Protein AF-A0A2P8VUG8-F1 (afdb_monomer_lite)

Radius of gyration: 42.79 Å; chains: 1; bounding box: 135×49×152 Å

Structure (mmCIF, N/CA/C/O backbone):
data_AF-A0A2P8VUG8-F1
#
_entry.id   AF-A0A2P8VUG8-F1
#
loop_
_atom_site.group_PDB
_atom_site.id
_atom_site.type_symbol
_atom_site.label_atom_id
_atom_site.label_alt_id
_atom_site.label_comp_id
_atom_site.label_asym_id
_atom_site.label_entity_id
_atom_site.label_seq_id
_atom_site.pdbx_PDB_ins_code
_atom_site.Cartn_x
_atom_site.Cartn_y
_atom_site.Cartn_z
_atom_site.occupancy
_atom_site.B_iso_or_equiv
_atom_site.auth_seq_id
_atom_site.auth_comp_id
_atom_site.auth_asym_id
_atom_site.auth_atom_id
_atom_site.pdbx_PDB_model_num
ATOM 1 N N . MET A 1 1 ? -93.977 -13.766 75.667 1.00 42.81 1 MET A N 1
ATOM 2 C CA . MET A 1 1 ? -93.751 -13.311 74.280 1.00 42.81 1 MET A CA 1
ATOM 3 C C . MET A 1 1 ? -92.446 -12.531 74.255 1.00 42.81 1 MET A C 1
ATOM 5 O O . MET A 1 1 ? -92.411 -11.420 74.762 1.00 42.81 1 MET A O 1
ATOM 9 N N . GLN A 1 2 ? -91.362 -13.160 73.799 1.00 42.19 2 GLN A N 1
ATOM 10 C CA . GLN A 1 2 ? -90.024 -12.563 73.721 1.00 42.19 2 GLN A CA 1
ATOM 11 C C . GLN A 1 2 ? -89.821 -11.968 72.324 1.00 42.19 2 GLN A C 1
ATOM 13 O O . GLN A 1 2 ? -89.980 -12.672 71.330 1.00 42.19 2 GLN A O 1
ATOM 18 N N . GLN A 1 3 ? -89.496 -10.676 72.261 1.00 44.62 3 GLN A N 1
ATOM 19 C CA . GLN A 1 3 ? -89.082 -9.999 71.035 1.00 44.62 3 GLN A CA 1
ATOM 20 C C . GLN A 1 3 ? -87.580 -10.219 70.822 1.00 44.62 3 GLN A C 1
ATOM 22 O O . GLN A 1 3 ? -86.762 -9.830 71.655 1.00 44.62 3 GLN A O 1
ATOM 27 N N . LEU A 1 4 ? -87.234 -10.867 69.710 1.00 47.16 4 LEU A N 1
ATOM 28 C CA . LEU A 1 4 ? -85.870 -11.008 69.205 1.00 47.16 4 LEU A CA 1
ATOM 29 C C . LEU A 1 4 ? -85.498 -9.739 68.432 1.00 47.16 4 LEU A C 1
ATOM 31 O O . LEU A 1 4 ? -86.088 -9.439 67.396 1.00 47.16 4 LEU A O 1
ATOM 35 N N . ASN A 1 5 ? -84.522 -9.002 68.957 1.00 50.41 5 ASN A N 1
ATOM 36 C CA . ASN A 1 5 ? -83.930 -7.828 68.328 1.00 50.41 5 ASN A CA 1
ATOM 37 C C . ASN A 1 5 ? -82.823 -8.312 67.373 1.00 50.41 5 ASN A C 1
ATOM 39 O O . ASN A 1 5 ? -81.779 -8.785 67.825 1.00 50.41 5 ASN A O 1
ATOM 43 N N . LEU A 1 6 ? -83.078 -8.265 66.063 1.00 52.47 6 LEU A N 1
ATOM 44 C CA . LEU A 1 6 ? -82.117 -8.638 65.022 1.00 52.47 6 LEU A CA 1
ATOM 45 C C . LEU A 1 6 ? -81.168 -7.465 64.752 1.00 52.47 6 LEU A C 1
ATOM 47 O O . LEU A 1 6 ? -81.573 -6.372 64.364 1.00 52.47 6 LEU A O 1
ATOM 51 N N . SER A 1 7 ? -79.897 -7.733 65.019 1.00 47.03 7 SER A N 1
ATOM 52 C CA . SER A 1 7 ? -78.744 -6.847 64.960 1.00 47.03 7 SER A CA 1
ATOM 53 C C . SER A 1 7 ? -78.429 -6.312 63.561 1.00 47.03 7 SER A C 1
ATOM 55 O O . SER A 1 7 ? -78.436 -7.047 62.574 1.00 47.03 7 SER A O 1
ATOM 57 N N . LEU A 1 8 ? -78.044 -5.035 63.542 1.00 50.78 8 LEU A N 1
ATOM 58 C CA . LEU A 1 8 ? -77.336 -4.331 62.476 1.00 50.78 8 LEU A CA 1
ATOM 59 C C . LEU A 1 8 ? -76.079 -5.095 62.026 1.00 50.78 8 LEU A C 1
ATOM 61 O O . LEU A 1 8 ? -75.167 -5.307 62.824 1.00 50.78 8 LEU A O 1
ATOM 65 N N . PHE A 1 9 ? -75.997 -5.431 60.738 1.00 51.81 9 PHE A N 1
ATOM 66 C CA . PHE A 1 9 ? -74.727 -5.742 60.082 1.00 51.81 9 PHE A CA 1
ATOM 67 C C . PHE A 1 9 ? -74.151 -4.455 59.472 1.00 51.81 9 PHE A C 1
ATOM 69 O O . PHE A 1 9 ? -74.866 -3.773 58.734 1.00 51.81 9 PHE A O 1
ATOM 76 N N . PRO A 1 10 ? -72.887 -4.096 59.754 1.00 55.72 10 PRO A N 1
ATOM 77 C CA . PRO A 1 10 ? -72.225 -2.985 59.087 1.00 55.72 10 PRO A CA 1
ATOM 78 C C . PRO A 1 10 ? -71.841 -3.390 57.659 1.00 55.72 10 PRO A C 1
ATOM 80 O O . PRO A 1 10 ? -71.134 -4.371 57.439 1.00 55.72 10 PRO A O 1
ATOM 83 N N . THR A 1 11 ? -72.308 -2.618 56.683 1.00 55.53 11 THR A N 1
ATOM 84 C CA . THR A 1 11 ? -71.916 -2.726 55.276 1.00 55.53 11 THR A CA 1
ATOM 85 C C . THR A 1 11 ? -70.438 -2.348 55.142 1.00 55.53 11 THR A C 1
ATOM 87 O O . THR A 1 11 ? -70.084 -1.176 55.266 1.00 55.53 11 THR A O 1
ATOM 90 N N . SER A 1 12 ? -69.558 -3.323 54.912 1.00 56.34 12 SER A N 1
ATOM 91 C CA . SER A 1 12 ? -68.158 -3.072 54.564 1.00 56.34 12 SER A CA 1
ATOM 92 C C . SER A 1 12 ? -68.092 -2.422 53.180 1.00 56.34 12 SER A C 1
ATOM 94 O O . SER A 1 12 ? -68.471 -3.020 52.173 1.00 56.34 12 SER A O 1
ATOM 96 N N . GLN A 1 13 ? -67.645 -1.165 53.123 1.00 57.50 13 GLN A N 1
ATOM 97 C CA . GLN A 1 13 ? -67.339 -0.514 51.851 1.00 57.50 13 GLN A CA 1
ATOM 98 C C . GLN A 1 13 ? -66.142 -1.220 51.189 1.00 57.50 13 GLN A C 1
ATOM 100 O O . GLN A 1 13 ? -65.175 -1.534 51.885 1.00 57.50 13 GLN A O 1
ATOM 105 N N . PRO A 1 14 ? -66.184 -1.476 49.869 1.00 63.16 14 PRO A N 1
ATOM 106 C CA . PRO A 1 14 ? -65.068 -2.075 49.151 1.00 63.16 14 PRO A CA 1
ATOM 107 C C . PRO A 1 14 ? -63.866 -1.128 49.187 1.00 63.16 14 PRO A C 1
ATOM 109 O O . PRO A 1 14 ? -63.935 0.013 48.728 1.00 63.16 14 PRO A O 1
ATOM 112 N N . GLU A 1 15 ? -62.770 -1.617 49.756 1.00 63.38 15 GLU A N 1
ATOM 113 C CA . GLU A 1 15 ? -61.473 -0.954 49.798 1.00 63.38 15 GLU A CA 1
ATOM 114 C C . GLU A 1 15 ? -60.986 -0.735 48.357 1.00 63.38 15 GLU A C 1
ATOM 116 O O . GLU A 1 15 ? -60.671 -1.677 47.626 1.00 63.38 15 GLU A O 1
ATOM 121 N N . VAL A 1 16 ? -61.020 0.521 47.905 1.00 65.75 16 VAL A N 1
ATOM 122 C CA . VAL A 1 16 ? -60.576 0.915 46.565 1.00 65.75 16 VAL A CA 1
ATOM 123 C C . VAL A 1 16 ? -59.069 0.701 46.505 1.00 65.75 16 VAL A C 1
ATOM 125 O O . VAL A 1 16 ? -58.309 1.461 47.105 1.00 65.75 16 VAL A O 1
ATOM 128 N N . ALA A 1 17 ? -58.643 -0.351 45.801 1.00 71.25 17 ALA A N 1
ATOM 129 C CA . ALA A 1 17 ? -57.233 -0.646 45.588 1.00 71.25 17 ALA A CA 1
ATOM 130 C C . ALA A 1 17 ? -56.509 0.614 45.069 1.00 71.25 17 ALA A C 1
ATOM 132 O O . ALA A 1 17 ? -57.017 1.264 44.146 1.00 71.25 17 ALA A O 1
ATOM 133 N N . PRO A 1 18 ? -55.352 0.986 45.649 1.00 71.19 18 PRO A N 1
ATOM 134 C CA . PRO A 1 18 ? -54.634 2.188 45.252 1.00 71.19 18 PRO A CA 1
ATOM 135 C C . PRO A 1 18 ? -54.326 2.122 43.756 1.00 71.19 18 PRO A C 1
ATOM 137 O O . PRO A 1 18 ? -53.688 1.180 43.282 1.00 71.19 18 PRO A O 1
ATOM 140 N N . GLN A 1 19 ? -54.815 3.114 43.005 1.00 63.22 19 GLN A N 1
ATOM 141 C CA . GLN A 1 19 ? -54.525 3.213 41.580 1.00 63.22 19 GLN A CA 1
ATOM 142 C C . GLN A 1 19 ? -53.003 3.276 41.394 1.00 63.22 19 GLN A C 1
ATOM 144 O O . GLN A 1 19 ? -52.354 4.110 42.036 1.00 63.22 19 GLN A O 1
ATOM 149 N N . PRO A 1 20 ? -52.417 2.414 40.542 1.00 64.19 20 PRO A N 1
ATOM 150 C CA . PRO A 1 20 ? -50.991 2.451 40.273 1.00 64.19 20 PRO A CA 1
ATOM 151 C C . PRO A 1 20 ? -50.646 3.840 39.743 1.00 64.19 20 PRO A C 1
ATOM 153 O O . PRO A 1 20 ? -51.231 4.310 38.763 1.00 64.19 20 PRO A O 1
ATOM 156 N N . SER A 1 21 ? -49.720 4.515 40.424 1.00 68.69 21 SER A N 1
ATOM 157 C CA . SER A 1 21 ? -49.228 5.808 39.972 1.00 68.69 21 SER A CA 1
ATOM 158 C C . SER A 1 21 ? -48.711 5.657 38.536 1.00 68.69 21 SER A C 1
ATOM 160 O O . SER A 1 21 ? -48.085 4.642 38.215 1.00 68.69 21 SER A O 1
ATOM 162 N N . PRO A 1 22 ? -48.999 6.613 37.633 1.00 65.56 22 PRO A N 1
ATOM 163 C CA . PRO A 1 22 ? -48.554 6.530 36.251 1.00 65.56 22 PRO A CA 1
ATOM 164 C C . PRO A 1 22 ? -47.025 6.490 36.239 1.00 65.56 22 PRO A C 1
ATOM 166 O O . PRO A 1 22 ? -46.357 7.508 36.430 1.00 65.56 22 PRO A O 1
ATOM 169 N N . GLY A 1 23 ? -46.474 5.286 36.067 1.00 64.06 23 GLY A N 1
ATOM 170 C CA . GLY A 1 23 ? -45.040 5.053 36.045 1.00 64.06 23 GLY A CA 1
ATOM 171 C C . GLY A 1 23 ? -44.405 5.979 35.018 1.00 64.06 23 GLY A C 1
ATOM 172 O O . GLY A 1 23 ? -44.802 5.986 33.849 1.00 64.06 23 GLY A O 1
ATOM 173 N N . LYS A 1 24 ? -43.450 6.804 35.461 1.00 66.75 24 LYS A N 1
ATOM 174 C CA . LYS A 1 24 ? -42.713 7.723 34.589 1.00 66.75 24 LYS A CA 1
ATOM 175 C C . LYS A 1 24 ? -42.051 6.896 33.493 1.00 66.75 24 LYS A C 1
ATOM 177 O O . LYS A 1 24 ? -41.033 6.252 33.736 1.00 66.75 24 LYS A O 1
ATOM 182 N N . ARG A 1 25 ? -42.622 6.918 32.286 1.00 64.31 25 ARG A N 1
ATOM 183 C CA . ARG A 1 25 ? -42.039 6.230 31.133 1.00 64.31 25 ARG A CA 1
ATOM 184 C C . ARG A 1 25 ? -40.585 6.703 30.976 1.00 64.31 25 ARG A C 1
ATOM 186 O O . ARG A 1 25 ? -40.323 7.906 31.116 1.00 64.31 25 ARG A O 1
ATOM 193 N N . PRO A 1 26 ? -39.625 5.789 30.766 1.00 60.28 26 PRO A N 1
ATOM 194 C CA . PRO A 1 26 ? -38.256 6.185 30.469 1.00 60.28 26 PRO A CA 1
ATOM 195 C C . PRO A 1 26 ? -38.282 7.104 29.243 1.00 60.28 26 PRO A C 1
ATOM 197 O O . PRO A 1 26 ? -38.976 6.816 28.265 1.00 60.28 26 PRO A O 1
ATOM 200 N N . SER A 1 27 ? -37.600 8.252 29.312 1.00 74.75 27 SER A N 1
ATOM 201 C CA . SER A 1 27 ? -37.574 9.161 28.170 1.00 74.75 27 SER A CA 1
ATOM 202 C C . SER A 1 27 ? -36.738 8.509 27.072 1.00 74.75 27 SER A C 1
ATOM 204 O O . SER A 1 27 ? -35.550 8.243 27.240 1.00 74.75 27 SER A O 1
ATOM 206 N N . TRP A 1 28 ? -37.372 8.234 25.936 1.00 75.31 28 TRP A N 1
ATOM 207 C CA . TRP A 1 28 ? -36.718 7.677 24.750 1.00 75.31 28 TRP A CA 1
ATOM 208 C C . TRP A 1 28 ? -35.476 8.492 24.328 1.00 75.31 28 TRP A C 1
ATOM 210 O O . TRP A 1 28 ? -34.472 7.936 23.887 1.00 75.31 28 TRP A O 1
ATOM 220 N N . TRP A 1 29 ? -35.497 9.799 24.605 1.00 76.69 29 TRP A N 1
ATOM 221 C CA . TRP A 1 29 ? -34.383 10.732 24.440 1.00 76.69 29 TRP A CA 1
ATOM 222 C C . TRP A 1 29 ? -33.086 10.321 25.142 1.00 76.69 29 TRP A C 1
ATOM 224 O O . TRP A 1 29 ? -32.010 10.553 24.599 1.00 76.69 29 TRP A O 1
ATOM 234 N N . LEU A 1 30 ? -33.160 9.702 26.325 1.00 75.31 30 LEU A N 1
ATOM 235 C CA . LEU A 1 30 ? -31.964 9.326 27.078 1.00 75.31 30 LEU A CA 1
ATOM 236 C C . LEU A 1 30 ? -31.250 8.134 26.428 1.00 75.31 30 LEU A C 1
ATOM 238 O O . LEU A 1 30 ? -30.034 8.166 26.254 1.00 75.31 30 LEU A O 1
ATOM 242 N N . GLY A 1 31 ? -32.009 7.129 25.977 1.00 72.38 31 GLY A N 1
ATOM 243 C CA . GLY A 1 31 ? -31.458 6.006 25.213 1.00 72.38 31 GLY A CA 1
ATOM 244 C C . GLY A 1 31 ? -30.851 6.460 23.884 1.00 72.38 31 GLY A C 1
ATOM 245 O O . GLY A 1 31 ? -29.733 6.075 23.549 1.00 72.38 31 GLY A O 1
ATOM 246 N N . MET A 1 32 ? -31.545 7.344 23.161 1.00 77.38 32 MET A N 1
ATOM 247 C CA . MET A 1 32 ? -31.052 7.883 21.890 1.00 77.38 32 MET A CA 1
ATOM 248 C C . MET A 1 32 ? -29.780 8.726 22.072 1.00 77.38 32 MET A C 1
ATOM 250 O O . MET A 1 32 ? -28.850 8.617 21.275 1.00 77.38 32 MET A O 1
ATOM 254 N N . GLY A 1 33 ? -29.701 9.511 23.152 1.00 80.50 33 GLY A N 1
ATOM 255 C CA . GLY A 1 33 ? -28.515 10.294 23.501 1.00 80.50 33 GLY A CA 1
ATOM 256 C C . GLY A 1 33 ? -27.280 9.429 23.767 1.00 80.50 33 GLY A C 1
ATOM 257 O O . GLY A 1 33 ? -26.194 9.770 23.306 1.00 80.50 33 GLY A O 1
ATOM 258 N N . ILE A 1 34 ? -27.441 8.282 24.436 1.00 77.69 34 ILE A N 1
ATOM 259 C CA . ILE A 1 34 ? -26.338 7.339 24.690 1.00 77.69 34 ILE A CA 1
ATOM 260 C C . ILE A 1 34 ? -25.825 6.729 23.382 1.00 77.69 34 ILE A C 1
ATOM 262 O O . ILE A 1 34 ? -24.613 6.685 23.156 1.00 77.69 34 ILE A O 1
ATOM 266 N N . VAL A 1 35 ? -26.730 6.290 22.502 1.00 75.69 35 VAL A N 1
ATOM 267 C CA . VAL A 1 35 ? -26.348 5.695 21.212 1.00 75.69 35 VAL A CA 1
ATOM 268 C C . VAL A 1 35 ? -25.610 6.715 20.348 1.00 75.69 35 VAL A C 1
ATOM 270 O O . VAL A 1 35 ? -24.505 6.438 19.883 1.00 75.69 35 VAL A O 1
ATOM 273 N N . LEU A 1 36 ? -26.175 7.915 20.182 1.00 81.25 36 LEU A N 1
ATOM 274 C CA . LEU A 1 36 ? -25.551 8.978 19.392 1.00 81.25 36 LEU A CA 1
ATOM 275 C C . LEU A 1 36 ? -24.219 9.429 19.994 1.00 81.25 36 LEU A C 1
ATOM 277 O O . LEU A 1 36 ? -23.241 9.564 19.265 1.00 81.25 36 LEU A O 1
ATOM 281 N N . GLY A 1 37 ? -24.150 9.600 21.316 1.00 83.44 37 GLY A N 1
ATOM 282 C CA . GLY A 1 37 ? -22.914 9.956 22.009 1.00 83.44 37 GLY A CA 1
ATOM 283 C C . GLY A 1 37 ? -21.813 8.914 21.813 1.00 83.44 37 GLY A C 1
ATOM 284 O O . GLY A 1 37 ? -20.663 9.276 21.582 1.00 83.44 37 GLY A O 1
ATOM 285 N N . SER A 1 38 ? -22.162 7.625 21.819 1.00 75.69 38 SER A N 1
ATOM 286 C CA . SER A 1 38 ? -21.208 6.535 21.583 1.00 75.69 38 SER A CA 1
ATOM 287 C C . SER A 1 38 ? -20.707 6.505 20.137 1.00 75.69 38 SER A C 1
ATOM 289 O O . SER A 1 38 ? -19.521 6.285 19.907 1.00 75.69 38 SER A O 1
ATOM 291 N N . LEU A 1 39 ? -21.585 6.764 19.161 1.00 77.25 39 LEU A N 1
ATOM 292 C CA . LEU A 1 39 ? -21.206 6.857 17.746 1.00 77.25 39 LEU A CA 1
ATOM 293 C C . LEU A 1 39 ? -20.297 8.062 17.480 1.00 77.25 39 LEU A C 1
ATOM 295 O O . LEU A 1 39 ? -19.288 7.928 16.790 1.00 77.25 39 LEU A O 1
ATOM 299 N N . VAL A 1 40 ? -20.618 9.222 18.061 1.00 87.81 40 VAL A N 1
ATOM 300 C CA . VAL A 1 40 ? -19.769 10.421 17.984 1.00 87.81 40 VAL A CA 1
ATOM 301 C C . VAL A 1 40 ? -18.430 10.169 18.674 1.00 87.81 40 VAL A C 1
ATOM 303 O O . VAL A 1 40 ? -17.390 10.491 18.109 1.00 87.81 40 VAL A O 1
ATOM 306 N N . GLY A 1 41 ? -18.437 9.541 19.853 1.00 80.62 41 GLY A N 1
ATOM 307 C CA . GLY A 1 41 ? -17.222 9.146 20.564 1.00 80.62 41 GLY A CA 1
ATOM 308 C C . GLY A 1 41 ? -16.336 8.240 19.714 1.00 80.62 41 GLY A C 1
ATOM 309 O O . GLY A 1 41 ? -15.159 8.536 19.534 1.00 80.62 41 GLY A O 1
ATOM 310 N N . TYR A 1 42 ? -16.916 7.205 19.102 1.00 82.94 42 TYR A N 1
ATOM 311 C CA . TYR A 1 42 ? -16.210 6.331 18.169 1.00 82.94 42 TYR A CA 1
ATOM 312 C C . TYR A 1 42 ? -15.620 7.092 16.984 1.00 82.94 42 TYR A C 1
ATOM 314 O O . TYR A 1 42 ? -14.449 6.904 16.666 1.00 82.94 42 TYR A O 1
ATOM 322 N N . TRP A 1 43 ? -16.392 7.985 16.363 1.00 88.75 43 TRP A N 1
ATOM 323 C CA . TRP A 1 43 ? -15.920 8.798 15.245 1.00 88.75 43 TRP A CA 1
ATOM 324 C C . TRP A 1 43 ? -14.740 9.699 15.643 1.00 88.75 43 TRP A C 1
ATOM 326 O O . TRP A 1 43 ? -13.730 9.733 14.942 1.00 88.75 43 TRP A O 1
ATOM 336 N N . VAL A 1 44 ? -14.815 10.370 16.798 1.00 88.44 44 VAL A N 1
ATOM 337 C CA . VAL A 1 44 ? -13.718 11.204 17.319 1.00 88.44 44 VAL A CA 1
ATOM 338 C C . VAL A 1 44 ? -12.484 10.356 17.625 1.00 88.44 44 VAL A C 1
ATOM 340 O O . VAL A 1 44 ? -11.389 10.698 17.185 1.00 88.44 44 VAL A O 1
ATOM 343 N N . THR A 1 45 ? -12.637 9.238 18.341 1.00 83.56 45 THR A N 1
ATOM 344 C CA . THR A 1 45 ? -11.515 8.345 18.663 1.00 83.56 45 THR A CA 1
ATOM 345 C C . THR A 1 45 ? -10.880 7.777 17.399 1.00 83.56 45 THR A C 1
ATOM 347 O O . THR A 1 45 ? -9.654 7.724 17.315 1.00 83.56 45 THR A O 1
ATOM 350 N N . TYR A 1 46 ? -11.684 7.411 16.401 1.00 85.44 46 TYR A N 1
ATOM 351 C CA . TYR A 1 46 ? -11.205 6.966 15.099 1.00 85.44 46 TYR A CA 1
ATOM 352 C C . TYR A 1 46 ? -10.340 8.039 14.428 1.00 85.44 46 TYR A C 1
ATOM 354 O O . TYR A 1 46 ? -9.195 7.751 14.100 1.00 85.44 46 TYR A O 1
ATOM 362 N N . HIS A 1 47 ? -10.816 9.284 14.313 1.00 85.31 47 HIS A N 1
ATOM 363 C CA . HIS A 1 47 ? -10.052 10.375 13.685 1.00 85.31 47 HIS A CA 1
ATOM 364 C C . HIS A 1 47 ? -8.783 10.757 14.450 1.00 85.31 47 HIS A C 1
ATOM 366 O O . HIS A 1 47 ? -7.751 11.020 13.836 1.00 85.31 47 HIS A O 1
ATOM 372 N N . VAL A 1 48 ? -8.830 10.776 15.784 1.00 86.31 48 VAL A N 1
ATOM 373 C CA . VAL A 1 48 ? -7.646 11.050 16.616 1.00 86.31 48 VAL A CA 1
ATOM 374 C C . VAL A 1 48 ? -6.608 9.944 16.446 1.00 86.31 48 VAL A C 1
ATOM 376 O O . VAL A 1 48 ? -5.428 10.230 16.250 1.00 86.31 48 VAL A O 1
ATOM 379 N N . THR A 1 49 ? -7.049 8.685 16.468 1.00 80.12 49 THR A N 1
ATOM 380 C CA . THR A 1 49 ? -6.160 7.538 16.256 1.00 80.12 49 THR A CA 1
ATOM 381 C C . THR A 1 49 ? -5.596 7.558 14.843 1.00 80.12 49 THR A C 1
ATOM 383 O O . THR A 1 49 ? -4.397 7.365 14.675 1.00 80.12 49 THR A O 1
ATOM 386 N N . GLN A 1 50 ? -6.420 7.873 13.842 1.00 82.19 50 GLN A N 1
ATOM 387 C CA . GLN A 1 50 ? -5.994 7.984 12.454 1.00 82.19 50 GLN A CA 1
ATOM 388 C C . GLN A 1 50 ? -4.898 9.040 12.299 1.00 82.19 50 GLN A C 1
ATOM 390 O O . GLN A 1 50 ? -3.813 8.699 11.845 1.00 82.19 50 GLN A O 1
ATOM 395 N N . LYS A 1 51 ? -5.118 10.274 12.773 1.00 82.75 51 LYS A N 1
ATOM 396 C CA . LYS A 1 51 ? -4.109 11.345 12.705 1.00 82.75 51 LYS A CA 1
ATOM 397 C C . LYS A 1 51 ? -2.824 11.011 13.456 1.00 82.75 51 LYS A C 1
ATOM 399 O O . LYS A 1 51 ? -1.738 11.295 12.964 1.00 82.75 51 LYS A O 1
ATOM 404 N N . SER A 1 52 ? -2.933 10.414 14.643 1.00 80.19 52 SER A N 1
ATOM 405 C CA . SER A 1 52 ? -1.752 9.989 15.400 1.00 80.19 52 SER A CA 1
ATOM 406 C C . SER A 1 52 ? -0.969 8.923 14.637 1.00 80.19 52 SER A C 1
ATOM 408 O O . SER A 1 52 ? 0.247 9.021 14.519 1.00 80.19 52 SER A O 1
ATOM 410 N N . THR A 1 53 ? -1.661 7.942 14.060 1.00 77.38 53 THR A N 1
ATOM 411 C CA . THR A 1 53 ? -1.028 6.881 13.273 1.00 77.38 53 THR A CA 1
ATOM 412 C C . THR A 1 53 ? -0.409 7.459 11.994 1.00 77.38 53 THR A C 1
ATOM 414 O O . THR A 1 53 ? 0.709 7.096 11.650 1.00 77.38 53 THR A O 1
ATOM 417 N N . GLU A 1 54 ? -1.073 8.410 11.326 1.00 78.50 54 GLU A N 1
ATOM 418 C CA . GLU A 1 54 ? -0.539 9.109 10.147 1.00 78.50 54 GLU A CA 1
ATOM 419 C C . GLU A 1 54 ? 0.769 9.818 10.473 1.00 78.50 54 GLU A C 1
ATOM 421 O O . GLU A 1 54 ? 1.705 9.704 9.698 1.00 78.50 54 GLU A O 1
ATOM 426 N N . GLN A 1 55 ? 0.880 10.478 11.629 1.00 80.31 55 GLN A N 1
ATOM 427 C CA . GLN A 1 55 ? 2.131 11.110 12.059 1.00 80.31 55 GLN A CA 1
ATOM 428 C C . GLN A 1 55 ? 3.262 10.091 12.252 1.00 80.31 55 GLN A C 1
ATOM 430 O O . GLN A 1 55 ? 4.383 10.338 11.822 1.00 80.31 55 GLN A O 1
ATOM 435 N N . TRP A 1 56 ? 2.974 8.923 12.832 1.00 71.25 56 TRP A N 1
ATOM 436 C CA . TRP A 1 56 ? 3.965 7.849 12.973 1.00 71.25 56 TRP A CA 1
ATOM 437 C C . TRP A 1 56 ? 4.423 7.285 11.621 1.00 71.25 56 TRP A C 1
ATOM 439 O O . TRP A 1 56 ? 5.609 7.022 11.436 1.00 71.25 56 TRP A O 1
ATOM 449 N N . PHE A 1 57 ? 3.505 7.119 10.664 1.00 70.06 57 PHE A N 1
ATOM 450 C CA . PHE A 1 57 ? 3.858 6.677 9.310 1.00 70.06 57 PHE A CA 1
ATOM 451 C C . PHE A 1 57 ? 4.521 7.775 8.477 1.00 70.06 57 PHE A C 1
ATOM 453 O O . PHE A 1 57 ? 5.379 7.462 7.659 1.00 70.06 57 PHE A O 1
ATOM 460 N N . ALA A 1 58 ? 4.153 9.040 8.684 1.00 73.81 58 ALA A N 1
ATOM 461 C CA . ALA A 1 58 ? 4.769 10.181 8.023 1.00 73.81 58 ALA A CA 1
ATOM 462 C C . ALA A 1 58 ? 6.246 10.279 8.399 1.00 73.81 58 ALA A C 1
ATOM 464 O O . ALA A 1 58 ? 7.063 10.396 7.501 1.00 73.81 58 ALA A O 1
ATOM 465 N N . VAL A 1 59 ? 6.599 10.091 9.677 1.00 63.94 59 VAL A N 1
ATOM 466 C CA . VAL A 1 59 ? 8.006 10.024 10.111 1.00 63.94 59 VAL A CA 1
ATOM 467 C C . VAL A 1 59 ? 8.767 8.919 9.367 1.00 63.94 59 VAL A C 1
ATOM 469 O O . VAL A 1 59 ? 9.850 9.167 8.854 1.00 63.94 59 VAL A O 1
ATOM 472 N N . LEU A 1 60 ? 8.178 7.727 9.216 1.00 58.09 60 LEU A N 1
ATOM 473 C CA . LEU A 1 60 ? 8.804 6.621 8.473 1.00 58.09 60 LEU A CA 1
ATOM 474 C C . LEU A 1 60 ? 8.932 6.894 6.962 1.00 58.09 60 LEU A C 1
ATOM 476 O O . LEU A 1 60 ? 9.844 6.383 6.314 1.00 58.09 60 LEU A O 1
ATOM 480 N N . LEU A 1 61 ? 8.008 7.665 6.383 1.00 56.12 61 LEU A N 1
ATOM 481 C CA . LEU A 1 61 ? 8.035 8.053 4.971 1.00 56.12 61 LEU A CA 1
ATOM 482 C C . LEU A 1 61 ? 9.026 9.197 4.715 1.00 56.12 61 LEU A C 1
ATOM 484 O O . LEU A 1 61 ? 9.760 9.152 3.731 1.00 56.12 61 LEU A O 1
ATOM 488 N N . GLU A 1 62 ? 9.082 10.180 5.606 1.00 54.75 62 GLU A N 1
ATOM 489 C CA . GLU A 1 62 ? 9.941 11.364 5.520 1.00 54.75 62 GLU A CA 1
ATOM 490 C C . GLU A 1 62 ? 11.413 10.996 5.780 1.00 54.75 62 GLU A C 1
ATOM 492 O O . GLU A 1 62 ? 12.291 11.398 5.019 1.00 54.75 62 GLU A O 1
ATOM 497 N N . GLU A 1 63 ? 11.683 10.084 6.723 1.00 51.62 63 GLU A N 1
ATOM 498 C CA . GLU A 1 63 ? 13.024 9.520 6.958 1.00 51.62 63 GLU A CA 1
ATOM 499 C C . GLU A 1 63 ? 13.546 8.727 5.739 1.00 51.62 63 GLU A C 1
ATOM 501 O O . GLU A 1 63 ? 14.749 8.673 5.488 1.00 51.62 63 GLU A O 1
ATOM 506 N N . SER A 1 64 ? 12.647 8.181 4.907 1.00 49.44 64 SER A N 1
ATOM 507 C CA . SER A 1 64 ? 13.020 7.549 3.632 1.00 49.44 64 SER A CA 1
ATOM 508 C C . SER A 1 64 ? 13.263 8.542 2.485 1.00 49.44 64 SER A C 1
ATOM 510 O O . SER A 1 64 ? 13.874 8.172 1.482 1.00 49.44 64 SER A O 1
ATOM 512 N N . GLN A 1 65 ? 12.800 9.792 2.614 1.00 47.12 65 GLN A N 1
ATOM 513 C CA . GLN A 1 65 ? 12.995 10.854 1.621 1.00 47.12 65 GLN A CA 1
ATOM 514 C C . GLN A 1 65 ? 14.195 11.764 1.930 1.00 47.12 65 GLN A C 1
ATOM 516 O O . GLN A 1 65 ? 14.753 12.341 0.997 1.00 47.12 65 GLN A O 1
ATOM 521 N N . GLU A 1 66 ? 14.629 11.878 3.189 1.00 40.00 66 GLU A N 1
ATOM 522 C CA . GLU A 1 66 ? 15.671 12.838 3.596 1.00 40.00 66 GLU A CA 1
ATOM 523 C C . GLU A 1 66 ? 17.120 12.330 3.580 1.00 40.00 66 GLU A C 1
ATOM 525 O O . GLU A 1 66 ? 18.034 13.096 3.896 1.00 40.00 66 GLU A O 1
ATOM 530 N N . VAL A 1 67 ? 17.406 11.116 3.096 1.00 43.28 67 VAL A N 1
ATOM 531 C CA . VAL A 1 67 ? 18.790 10.783 2.707 1.00 43.28 67 VAL A CA 1
ATOM 532 C C . VAL A 1 67 ? 19.086 11.433 1.353 1.00 43.28 67 VAL A C 1
ATOM 534 O O . VAL A 1 67 ? 19.259 10.771 0.332 1.00 43.28 67 VAL A O 1
ATOM 537 N N . GLN A 1 68 ? 19.143 12.768 1.333 1.00 41.59 68 GLN A N 1
ATOM 538 C CA . GLN A 1 68 ? 19.874 13.470 0.291 1.00 41.59 68 GLN A CA 1
ATOM 539 C C . GLN A 1 68 ? 21.322 12.985 0.385 1.00 41.59 68 GLN A C 1
ATOM 541 O O . GLN A 1 68 ? 21.952 13.177 1.430 1.00 41.59 68 GLN A O 1
ATOM 546 N N . PRO A 1 69 ? 21.886 12.364 -0.665 1.00 40.84 69 PRO A N 1
ATOM 547 C CA . PRO A 1 69 ? 23.312 12.127 -0.676 1.00 40.84 69 PRO A CA 1
ATOM 548 C C . PRO A 1 69 ? 23.972 13.498 -0.547 1.00 40.84 69 PRO A C 1
ATOM 550 O O . PRO A 1 69 ? 23.809 14.359 -1.418 1.00 40.84 69 PRO A O 1
ATOM 553 N N . GLN A 1 70 ? 24.708 13.721 0.547 1.00 37.75 70 GLN A N 1
ATOM 554 C CA . GLN A 1 70 ? 25.745 14.742 0.553 1.00 37.75 70 GLN A CA 1
ATOM 555 C C . GLN A 1 70 ? 26.540 14.509 -0.729 1.00 37.75 70 GLN A C 1
ATOM 557 O O . GLN A 1 70 ? 27.172 13.464 -0.881 1.00 37.75 70 GLN A O 1
ATOM 562 N N . ARG A 1 71 ? 26.431 15.438 -1.686 1.00 40.75 71 ARG A N 1
ATOM 563 C CA . ARG A 1 71 ? 27.198 15.425 -2.931 1.00 40.75 71 ARG A CA 1
ATOM 564 C C . ARG A 1 71 ? 28.684 15.442 -2.569 1.00 40.75 71 ARG A C 1
ATOM 566 O O . ARG A 1 71 ? 29.296 16.501 -2.503 1.00 40.75 71 ARG A O 1
ATOM 573 N N . GLN A 1 72 ? 29.275 14.275 -2.355 1.00 36.66 72 GLN A N 1
ATOM 574 C CA . GLN A 1 72 ? 30.685 14.059 -2.617 1.00 36.66 72 GLN A CA 1
ATOM 575 C C . GLN A 1 72 ? 30.778 13.665 -4.085 1.00 36.66 72 GLN A C 1
ATOM 577 O O . GLN A 1 72 ? 30.511 12.537 -4.491 1.00 36.66 72 GLN A O 1
ATOM 582 N N . SER A 1 73 ? 31.051 14.678 -4.902 1.00 46.97 73 SER A N 1
ATOM 583 C CA . SER A 1 73 ? 31.278 14.550 -6.329 1.00 46.97 73 SER A CA 1
ATOM 584 C C . SER A 1 73 ? 32.555 13.751 -6.592 1.00 46.97 73 SER A C 1
ATOM 586 O O . SER A 1 73 ? 33.651 14.269 -6.391 1.00 46.97 73 SER A O 1
ATOM 588 N N . SER A 1 74 ? 32.419 12.529 -7.101 1.00 36.91 74 SER A N 1
ATOM 589 C CA . SER A 1 74 ? 33.431 11.901 -7.963 1.00 36.91 74 SER A CA 1
ATOM 590 C C . SER A 1 74 ? 32.871 10.639 -8.622 1.00 36.91 74 SER A C 1
ATOM 592 O O . SER A 1 74 ? 33.346 9.535 -8.378 1.00 36.91 74 SER A O 1
ATOM 594 N N . PHE A 1 75 ? 31.847 10.788 -9.461 1.00 35.94 75 PHE A N 1
ATOM 595 C CA . PHE A 1 75 ? 31.557 9.789 -10.489 1.00 35.94 75 PHE A CA 1
ATOM 596 C C . PHE A 1 75 ? 31.127 10.508 -11.768 1.00 35.94 75 PHE A C 1
ATOM 598 O O . PHE A 1 75 ? 29.969 10.878 -11.946 1.00 35.94 75 PHE A O 1
ATOM 605 N N . ALA A 1 76 ? 32.108 10.800 -12.620 1.00 36.41 76 ALA A N 1
ATOM 606 C CA . ALA A 1 76 ? 31.878 11.320 -13.957 1.00 36.41 76 ALA A CA 1
ATOM 607 C C . ALA A 1 76 ? 31.566 10.137 -14.884 1.00 36.41 76 ALA A C 1
ATOM 609 O O . ALA A 1 76 ? 32.432 9.302 -15.141 1.00 36.41 76 ALA A O 1
ATOM 610 N N . LEU A 1 77 ? 30.330 10.061 -15.380 1.00 36.56 77 LEU A N 1
ATOM 611 C CA . LEU A 1 77 ? 30.025 9.283 -16.581 1.00 36.56 77 LEU A CA 1
ATOM 612 C C . LEU A 1 77 ? 30.693 9.966 -17.792 1.00 36.56 77 LEU A C 1
ATOM 614 O O . LEU A 1 77 ? 30.780 11.196 -17.813 1.00 36.56 77 LEU A O 1
ATOM 618 N N . PRO A 1 78 ? 31.156 9.217 -18.808 1.00 37.31 78 PRO A N 1
ATOM 619 C CA . PRO A 1 78 ? 31.761 9.807 -19.997 1.00 37.31 78 PRO A CA 1
ATOM 620 C C . PRO A 1 78 ? 30.716 10.605 -20.800 1.00 37.31 78 PRO A C 1
ATOM 622 O O . PRO A 1 78 ? 29.888 10.047 -21.519 1.00 37.31 78 PRO A O 1
ATOM 625 N N . GLN A 1 79 ? 30.769 11.933 -20.667 1.00 38.56 79 GLN A N 1
ATOM 626 C CA . GLN A 1 79 ? 30.000 12.937 -21.414 1.00 38.56 79 GLN A CA 1
ATOM 627 C C . GLN A 1 79 ? 30.482 13.063 -22.871 1.00 38.56 79 GLN A C 1
ATOM 629 O O . GLN A 1 79 ? 30.965 14.112 -23.284 1.00 38.56 79 GLN A O 1
ATOM 634 N N . ALA A 1 80 ? 30.383 12.006 -23.674 1.00 39.16 80 ALA A N 1
ATOM 635 C CA . ALA A 1 80 ? 30.832 12.075 -25.069 1.00 39.16 80 ALA A CA 1
ATOM 636 C C . ALA A 1 80 ? 29.715 12.355 -26.098 1.00 39.16 80 ALA A C 1
ATOM 638 O O . ALA A 1 80 ? 30.012 12.380 -27.286 1.00 39.16 80 ALA A O 1
ATOM 639 N N . ALA A 1 81 ? 28.452 12.572 -25.698 1.00 38.00 81 ALA A N 1
ATOM 640 C CA . ALA A 1 81 ? 27.356 12.706 -26.676 1.00 38.00 81 ALA A CA 1
ATOM 641 C C . ALA A 1 81 ? 26.313 13.812 -26.421 1.00 38.00 81 ALA A C 1
ATOM 643 O O . ALA A 1 81 ? 25.411 13.969 -27.237 1.00 38.00 81 ALA A O 1
ATOM 644 N N . TYR A 1 82 ? 26.424 14.606 -25.354 1.00 39.97 82 TYR A N 1
ATOM 645 C CA . TYR A 1 82 ? 25.506 15.728 -25.125 1.00 39.97 82 TYR A CA 1
ATOM 646 C C . TYR A 1 82 ? 26.255 17.038 -25.340 1.00 39.97 82 TYR A C 1
ATOM 648 O O . TYR A 1 82 ? 27.011 17.480 -24.479 1.00 39.97 82 TYR A O 1
ATOM 656 N N . ALA A 1 83 ? 26.083 17.614 -26.528 1.00 38.59 83 ALA A N 1
ATOM 657 C CA . ALA A 1 83 ? 26.536 18.962 -26.828 1.00 38.59 83 ALA A CA 1
ATOM 658 C C . ALA A 1 83 ? 25.805 19.972 -25.928 1.00 38.59 83 ALA A C 1
ATOM 660 O O . ALA A 1 83 ? 24.608 19.847 -25.668 1.00 38.59 83 ALA A O 1
ATOM 661 N N . GLU A 1 84 ? 26.571 20.944 -25.448 1.00 36.72 84 GLU A N 1
ATOM 662 C CA . GLU A 1 84 ? 26.201 21.990 -24.499 1.00 36.72 84 GLU A CA 1
ATOM 663 C C . GLU A 1 84 ? 24.921 22.741 -24.911 1.00 36.72 84 GLU A C 1
ATOM 665 O O . GLU A 1 84 ? 24.874 23.402 -25.949 1.00 36.72 84 GLU A O 1
ATOM 670 N N . GLN A 1 85 ? 23.893 22.700 -24.059 1.00 35.25 85 GLN A N 1
ATOM 671 C CA . GLN A 1 85 ? 22.894 23.767 -23.988 1.00 35.25 85 GLN A CA 1
ATOM 672 C C . GLN A 1 85 ? 23.331 24.780 -22.917 1.00 35.25 85 GLN A C 1
ATOM 674 O O . GLN A 1 85 ? 23.837 24.370 -21.871 1.00 35.25 85 GLN A O 1
ATOM 679 N N . PRO A 1 86 ? 23.154 26.094 -23.148 1.00 43.78 86 PRO A N 1
ATOM 680 C CA . PRO A 1 86 ? 23.623 27.122 -22.227 1.00 43.78 86 PRO A CA 1
ATOM 681 C C . PRO A 1 86 ? 22.853 27.068 -20.903 1.00 43.78 86 PRO A C 1
ATOM 683 O O . PRO A 1 86 ? 21.627 27.182 -20.866 1.00 43.78 86 PRO A O 1
ATOM 686 N N . GLU A 1 87 ? 23.597 26.906 -19.809 1.00 37.91 87 GLU A N 1
ATOM 687 C CA . GLU A 1 87 ? 23.062 26.846 -18.453 1.00 37.91 87 GLU A CA 1
ATOM 688 C C . GLU A 1 87 ? 22.338 28.146 -18.078 1.00 37.91 87 GLU A C 1
ATOM 690 O O . GLU A 1 87 ? 22.900 29.242 -18.134 1.00 37.91 87 GLU A O 1
ATOM 695 N N . THR A 1 88 ? 21.089 28.020 -17.628 1.00 34.31 88 THR A N 1
ATOM 696 C CA . THR A 1 88 ? 20.410 29.090 -16.888 1.00 34.31 88 THR A CA 1
ATOM 697 C C . THR A 1 88 ? 20.535 28.771 -15.398 1.00 34.31 88 THR A C 1
ATOM 699 O O . THR A 1 88 ? 20.144 27.675 -14.989 1.00 34.31 88 THR A O 1
ATOM 702 N N . PRO A 1 89 ? 21.078 29.666 -14.553 1.00 47.84 89 PRO A N 1
ATOM 703 C CA . PRO A 1 89 ? 21.266 29.350 -13.151 1.00 47.84 89 PRO A CA 1
ATOM 704 C C . PRO A 1 89 ? 19.984 29.611 -12.359 1.00 47.84 89 PRO A C 1
ATOM 706 O O . PRO A 1 89 ? 19.229 30.544 -12.636 1.00 47.84 89 PRO A O 1
ATOM 709 N N . THR A 1 90 ? 19.862 28.861 -11.264 1.00 46.19 90 THR A N 1
ATOM 710 C CA . THR A 1 90 ? 18.912 28.986 -10.143 1.00 46.19 90 THR A CA 1
ATOM 711 C C . THR A 1 90 ? 17.669 28.098 -10.227 1.00 46.19 90 THR A C 1
ATOM 713 O O . THR A 1 90 ? 16.577 28.571 -10.514 1.00 46.19 90 THR A O 1
ATOM 716 N N . GLN A 1 91 ? 17.791 26.841 -9.786 1.00 38.78 91 GLN A N 1
ATOM 717 C CA . GLN A 1 91 ? 16.694 26.211 -9.048 1.00 38.78 91 GLN A CA 1
ATOM 718 C C . GLN A 1 91 ? 17.184 25.610 -7.730 1.00 38.78 91 GLN A C 1
ATOM 720 O O . GLN A 1 91 ? 17.974 24.672 -7.651 1.00 38.78 91 GLN A O 1
ATOM 725 N N . ARG A 1 92 ? 16.711 26.283 -6.684 1.00 39.97 92 ARG A N 1
ATOM 726 C CA . ARG A 1 92 ? 16.755 25.946 -5.270 1.00 39.97 92 ARG A CA 1
ATOM 727 C C . ARG A 1 92 ? 15.885 24.703 -5.069 1.00 39.97 92 ARG A C 1
ATOM 729 O O . ARG A 1 92 ? 14.778 24.666 -5.591 1.00 39.97 92 ARG A O 1
ATOM 736 N N . GLY A 1 93 ? 16.403 23.718 -4.336 1.00 45.31 93 GLY A N 1
ATOM 737 C CA . GLY A 1 93 ? 15.771 22.416 -4.134 1.00 45.31 93 GLY A CA 1
ATOM 738 C C . GLY A 1 93 ? 14.323 22.520 -3.662 1.00 45.31 93 GLY A C 1
ATOM 739 O O . GLY A 1 93 ? 14.053 22.938 -2.539 1.00 45.31 93 GLY A O 1
ATOM 740 N N . THR A 1 94 ? 13.410 22.119 -4.534 1.00 37.81 94 THR A N 1
ATOM 741 C CA . THR A 1 94 ? 12.037 21.763 -4.199 1.00 37.81 94 THR A CA 1
ATOM 742 C C . THR A 1 94 ? 11.916 20.255 -4.351 1.00 37.81 94 THR A C 1
ATOM 744 O O . THR A 1 94 ? 12.518 19.677 -5.258 1.00 37.81 94 THR A O 1
ATOM 747 N N . ASN A 1 95 ? 11.165 19.621 -3.448 1.00 43.34 95 ASN A N 1
ATOM 748 C CA . ASN A 1 95 ? 10.617 18.283 -3.660 1.00 43.34 95 ASN A CA 1
ATOM 749 C C . ASN A 1 95 ? 10.194 18.163 -5.128 1.00 43.34 95 ASN A C 1
ATOM 751 O O . ASN A 1 95 ? 9.402 18.993 -5.573 1.00 43.34 95 ASN A O 1
ATOM 755 N N . LEU A 1 96 ? 10.776 17.220 -5.883 1.00 44.91 96 LEU A N 1
ATOM 756 C CA . LEU A 1 96 ? 10.337 16.975 -7.256 1.00 44.91 96 LEU A CA 1
ATOM 757 C C . LEU A 1 96 ? 8.866 16.580 -7.177 1.00 44.91 96 LEU A C 1
ATOM 759 O O . LEU A 1 96 ? 8.527 15.519 -6.644 1.00 44.91 96 LEU A O 1
ATOM 763 N N . ASP A 1 97 ? 8.016 17.488 -7.636 1.00 49.84 97 ASP A N 1
ATOM 764 C CA . ASP A 1 97 ? 6.585 17.285 -7.692 1.00 49.84 97 ASP A CA 1
ATOM 765 C C . ASP A 1 97 ? 6.298 16.160 -8.695 1.00 49.84 97 ASP A C 1
ATOM 767 O O . ASP A 1 97 ? 7.087 15.902 -9.610 1.00 49.84 97 ASP A O 1
ATOM 771 N N . ILE A 1 98 ? 5.191 15.443 -8.520 1.00 48.12 98 ILE A N 1
ATOM 772 C CA . ILE A 1 98 ? 4.832 14.329 -9.420 1.00 48.12 98 ILE A CA 1
ATOM 773 C C . ILE A 1 98 ? 4.736 14.823 -10.870 1.00 48.12 98 ILE A C 1
ATOM 775 O O . ILE A 1 98 ? 5.221 14.153 -11.783 1.00 48.12 98 ILE A O 1
ATOM 779 N N . ASP A 1 99 ? 4.243 16.047 -11.044 1.00 48.28 99 ASP A N 1
ATOM 780 C CA . ASP A 1 99 ? 4.140 16.733 -12.329 1.00 48.28 99 ASP A CA 1
ATOM 781 C C . ASP A 1 99 ? 5.512 16.905 -13.007 1.00 48.28 99 ASP A C 1
ATOM 783 O O . ASP A 1 99 ? 5.619 16.793 -14.224 1.00 48.28 99 ASP A O 1
ATOM 787 N N . THR A 1 100 ? 6.596 17.073 -12.237 1.00 64.06 100 THR A N 1
ATOM 788 C CA . THR A 1 100 ? 7.954 17.235 -12.787 1.00 64.06 100 THR A CA 1
ATOM 789 C C . THR A 1 100 ? 8.541 15.915 -13.291 1.00 64.06 100 THR A C 1
ATOM 791 O O . THR A 1 100 ? 9.349 15.905 -14.218 1.00 64.06 100 THR A O 1
ATOM 794 N N . ILE A 1 101 ? 8.147 14.784 -12.694 1.00 54.53 101 ILE A N 1
ATOM 795 C CA . ILE A 1 101 ? 8.568 13.453 -13.153 1.00 54.53 101 ILE A CA 1
ATOM 796 C C . ILE A 1 101 ? 7.784 13.061 -14.407 1.00 54.53 101 ILE A C 1
ATOM 798 O O . ILE A 1 101 ? 8.389 12.556 -15.351 1.00 54.53 101 ILE A O 1
ATOM 802 N N . GLU A 1 102 ? 6.473 13.313 -14.450 1.00 57.03 102 GLU A N 1
ATOM 803 C CA . GLU A 1 102 ? 5.672 13.092 -15.660 1.00 57.03 102 GLU A CA 1
ATOM 804 C C . GLU A 1 102 ? 6.167 13.956 -16.823 1.00 57.03 102 GLU A C 1
ATOM 806 O O . GLU A 1 102 ? 6.350 13.436 -17.923 1.00 57.03 102 GLU A O 1
ATOM 811 N N . GLU A 1 103 ? 6.473 15.232 -16.578 1.00 68.00 103 GLU A N 1
ATOM 812 C CA . GLU A 1 103 ? 7.033 16.133 -17.587 1.00 68.00 103 GLU A CA 1
ATOM 813 C C . GLU A 1 103 ? 8.415 15.663 -18.065 1.00 68.00 103 GLU A C 1
ATOM 815 O O . GLU A 1 103 ? 8.656 15.609 -19.268 1.00 68.00 103 GLU A O 1
ATOM 820 N N . ALA A 1 104 ? 9.287 15.194 -17.165 1.00 63.75 104 ALA A N 1
ATOM 821 C CA . ALA A 1 104 ? 10.577 14.609 -17.540 1.00 63.75 104 ALA A CA 1
ATOM 822 C C . ALA A 1 104 ? 10.440 13.288 -18.326 1.00 63.75 104 ALA A C 1
ATOM 824 O O . ALA A 1 104 ? 11.258 12.998 -19.203 1.00 63.75 104 ALA A O 1
ATOM 825 N N . ILE A 1 105 ? 9.418 12.475 -18.034 1.00 62.19 105 ILE A N 1
ATOM 826 C CA . ILE A 1 105 ? 9.094 11.265 -18.807 1.00 62.19 105 ILE A CA 1
ATOM 827 C C . ILE A 1 105 ? 8.581 11.649 -20.198 1.00 62.19 105 ILE A C 1
ATOM 829 O O . ILE A 1 105 ? 9.004 11.047 -21.185 1.00 62.19 105 ILE A O 1
ATOM 833 N N . LEU A 1 106 ? 7.700 12.646 -20.289 1.00 68.69 106 LEU A N 1
ATOM 834 C CA . LEU A 1 106 ? 7.158 13.176 -21.543 1.00 68.69 106 LEU A CA 1
ATOM 835 C C . LEU A 1 106 ? 8.243 13.812 -22.415 1.00 68.69 106 LEU A C 1
ATOM 837 O O . LEU A 1 106 ? 8.270 13.564 -23.621 1.00 68.69 106 LEU A O 1
ATOM 841 N N . ASP A 1 107 ? 9.161 14.566 -21.819 1.00 74.44 107 ASP A N 1
ATOM 842 C CA . ASP A 1 107 ? 10.300 15.170 -22.508 1.00 74.44 107 ASP A CA 1
ATOM 843 C C . ASP A 1 107 ? 11.253 14.094 -23.037 1.00 74.44 107 ASP A C 1
ATOM 845 O O . ASP A 1 107 ? 11.534 14.039 -24.236 1.00 74.44 107 ASP A O 1
ATOM 849 N N . LYS A 1 108 ? 11.634 13.123 -22.191 1.00 67.62 108 LYS A N 1
ATOM 850 C CA . LYS A 1 108 ? 12.411 11.958 -22.639 1.00 67.62 108 LYS A CA 1
ATOM 851 C C . LYS A 1 108 ? 11.707 11.203 -23.759 1.00 67.62 108 LYS A C 1
ATOM 853 O O . LYS A 1 108 ? 12.348 10.848 -24.744 1.00 67.62 108 LYS A O 1
ATOM 858 N N . LYS A 1 109 ? 10.404 10.952 -23.635 1.00 69.88 109 LYS A N 1
ATOM 859 C CA . LYS A 1 109 ? 9.622 10.278 -24.675 1.00 69.88 109 LYS A CA 1
ATOM 860 C C . LYS A 1 109 ? 9.674 11.059 -25.988 1.00 69.88 109 LYS A C 1
ATOM 862 O O . LYS A 1 109 ? 9.970 10.467 -27.017 1.00 69.88 109 LYS A O 1
ATOM 867 N N . THR A 1 110 ? 9.473 12.373 -25.941 1.00 74.06 110 THR A N 1
ATOM 868 C CA . THR A 1 110 ? 9.523 13.257 -27.116 1.00 74.06 110 THR A CA 1
ATOM 869 C C . THR A 1 110 ? 10.906 13.252 -27.767 1.00 74.06 110 THR A C 1
ATOM 871 O O . THR A 1 110 ? 11.019 13.158 -28.992 1.00 74.06 110 THR A O 1
ATOM 874 N N . TYR A 1 111 ? 11.969 13.281 -26.960 1.00 73.19 111 TYR A N 1
ATOM 875 C CA . TYR A 1 111 ? 13.341 13.125 -27.433 1.00 73.19 111 TYR A CA 1
ATOM 876 C C . TYR A 1 111 ? 13.534 11.789 -28.164 1.00 73.19 111 TYR A C 1
ATOM 878 O O . TYR A 1 111 ? 14.057 11.762 -29.279 1.00 73.19 111 TYR A O 1
ATOM 886 N N . PHE A 1 112 ? 13.062 10.681 -27.588 1.00 63.16 112 PHE A N 1
ATOM 887 C CA . PHE A 1 112 ? 13.184 9.364 -28.213 1.00 63.16 112 PHE A CA 1
ATOM 888 C C . PHE A 1 112 ? 12.321 9.204 -29.464 1.00 63.16 112 PHE A C 1
ATOM 890 O O . PHE A 1 112 ? 12.779 8.589 -30.426 1.00 63.16 112 PHE A O 1
ATOM 897 N N . ASP A 1 113 ? 11.122 9.783 -29.487 1.00 71.88 113 ASP A N 1
ATOM 898 C CA . ASP A 1 113 ? 10.261 9.804 -30.669 1.00 71.88 113 ASP A CA 1
ATOM 899 C C . ASP A 1 113 ? 10.950 10.580 -31.808 1.00 71.88 113 ASP A C 1
ATOM 901 O O . ASP A 1 113 ? 11.039 10.077 -32.929 1.00 71.88 113 ASP A O 1
ATOM 905 N N . THR A 1 114 ? 11.561 11.731 -31.503 1.00 75.81 114 THR A N 1
ATOM 906 C CA . THR A 1 114 ? 12.344 12.529 -32.467 1.00 75.81 114 THR A CA 1
ATOM 907 C C . THR A 1 114 ? 13.541 11.745 -33.012 1.00 75.81 114 THR A C 1
ATOM 909 O O . THR A 1 114 ? 13.734 11.659 -34.224 1.00 75.81 114 THR A O 1
ATOM 912 N N . GLN A 1 115 ? 14.317 11.109 -32.130 1.00 70.44 115 GLN A N 1
ATOM 913 C CA . GLN A 1 115 ? 15.439 10.253 -32.529 1.00 70.44 115 GLN A CA 1
ATOM 914 C C . GLN A 1 115 ? 14.980 9.041 -33.362 1.00 70.44 115 GLN A C 1
ATOM 916 O O . GLN A 1 115 ? 15.712 8.567 -34.231 1.00 70.44 115 GLN A O 1
ATOM 921 N N . SER A 1 116 ? 13.760 8.541 -33.137 1.00 61.66 116 SER A N 1
ATOM 922 C CA . SER A 1 116 ? 13.199 7.425 -33.904 1.00 61.66 116 SER A CA 1
ATOM 923 C C . SER A 1 116 ? 12.794 7.808 -35.332 1.00 61.66 116 SER A C 1
ATOM 925 O O . SER A 1 116 ? 12.973 6.998 -36.244 1.00 61.66 116 SER A O 1
ATOM 927 N N . GLU A 1 117 ? 12.305 9.031 -35.547 1.00 74.19 117 GLU A N 1
ATOM 928 C CA . GLU A 1 117 ? 12.000 9.545 -36.888 1.00 74.19 117 GLU A CA 1
ATOM 929 C C . GLU A 1 117 ? 13.284 9.835 -37.673 1.00 74.19 117 GLU A C 1
ATOM 931 O O . GLU A 1 117 ? 13.418 9.386 -38.811 1.00 74.19 117 GLU A O 1
ATOM 936 N N . GLU A 1 118 ? 14.291 10.450 -37.041 1.00 73.56 118 GLU A N 1
ATOM 937 C CA . GLU A 1 118 ? 15.613 10.643 -37.661 1.00 73.56 118 GLU A CA 1
ATOM 938 C C . GLU A 1 118 ? 16.229 9.297 -38.097 1.00 73.56 118 GLU A C 1
ATOM 940 O O . GLU A 1 118 ? 16.827 9.161 -39.167 1.00 73.56 118 GLU A O 1
ATOM 945 N N . TYR A 1 119 ? 16.024 8.252 -37.295 1.00 63.06 119 TYR A N 1
ATOM 946 C CA . TYR A 1 119 ? 16.432 6.893 -37.629 1.00 63.06 119 TYR A CA 1
ATOM 947 C C . TYR A 1 119 ? 15.656 6.300 -38.819 1.00 63.06 119 TYR A C 1
ATOM 949 O O . TYR A 1 119 ? 16.253 5.650 -39.684 1.00 63.06 119 TYR A O 1
ATOM 957 N N . ARG A 1 120 ? 14.341 6.533 -38.900 1.00 70.19 120 ARG A N 1
ATOM 958 C CA . ARG A 1 120 ? 13.505 6.083 -40.022 1.00 70.19 120 ARG A CA 1
ATOM 959 C C . ARG A 1 120 ? 13.974 6.687 -41.346 1.00 70.19 120 ARG A C 1
ATOM 961 O O . ARG A 1 120 ? 14.057 5.971 -42.345 1.00 70.19 120 ARG A O 1
ATOM 968 N N . GLU A 1 121 ? 14.324 7.970 -41.350 1.00 78.44 121 GLU A N 1
ATOM 969 C CA . GLU A 1 121 ? 14.873 8.642 -42.533 1.00 78.44 121 GLU A CA 1
ATOM 970 C C . GLU A 1 121 ? 16.211 8.029 -42.976 1.00 78.44 121 GLU A C 1
ATOM 972 O O . GLU A 1 121 ? 16.432 7.788 -44.165 1.00 78.44 121 GLU A O 1
ATOM 977 N N . ARG A 1 122 ? 17.085 7.682 -42.024 1.00 69.06 122 ARG A N 1
ATOM 978 C CA . ARG A 1 122 ? 18.375 7.031 -42.316 1.00 69.06 122 ARG A CA 1
ATOM 979 C C . ARG A 1 122 ? 18.218 5.614 -42.880 1.00 69.06 122 ARG A C 1
ATOM 981 O O . ARG A 1 122 ? 18.991 5.226 -43.755 1.00 69.06 122 ARG A O 1
ATOM 988 N N . LEU A 1 123 ? 17.222 4.849 -42.426 1.00 66.06 123 LEU A N 1
ATOM 989 C CA . LEU A 1 123 ? 16.890 3.536 -43.003 1.00 66.06 123 LEU A CA 1
ATOM 990 C C . LEU A 1 123 ? 16.440 3.651 -44.464 1.00 66.06 123 LEU A C 1
ATOM 992 O O . LEU A 1 123 ? 16.920 2.900 -45.312 1.00 66.06 123 LEU A O 1
ATOM 996 N N . LEU A 1 124 ? 15.585 4.629 -44.773 1.00 76.62 124 LEU A N 1
ATOM 997 C CA . LEU A 1 124 ? 15.169 4.907 -46.151 1.00 76.62 124 LEU A CA 1
ATOM 998 C C . LEU A 1 124 ? 16.363 5.296 -47.040 1.00 76.62 124 LEU A C 1
ATOM 1000 O O . LEU A 1 124 ? 16.444 4.872 -48.196 1.00 76.62 124 LEU A O 1
ATOM 1004 N N . ALA A 1 125 ? 17.327 6.050 -46.503 1.00 76.38 125 ALA A N 1
ATOM 1005 C CA . ALA A 1 125 ? 18.562 6.379 -47.216 1.00 76.38 125 ALA A CA 1
ATOM 1006 C C . ALA A 1 125 ? 19.428 5.133 -47.501 1.00 76.38 125 ALA A C 1
ATOM 1008 O O . ALA A 1 125 ? 19.950 4.990 -48.605 1.00 76.38 125 ALA A O 1
ATOM 1009 N N . LEU A 1 126 ? 19.536 4.202 -46.546 1.00 71.06 126 LEU A N 1
ATOM 1010 C CA . LEU A 1 126 ? 20.210 2.904 -46.715 1.00 71.06 126 LEU A CA 1
ATOM 1011 C C . LEU A 1 126 ? 19.581 2.066 -47.836 1.00 71.06 126 LEU A C 1
ATOM 1013 O O . LEU A 1 126 ? 20.295 1.559 -48.703 1.00 71.06 126 LEU A O 1
ATOM 1017 N N . GLU A 1 127 ? 18.253 1.940 -47.837 1.00 73.44 127 GLU A N 1
ATOM 1018 C CA . GLU A 1 127 ? 17.516 1.209 -48.876 1.00 73.44 127 GLU A CA 1
ATOM 1019 C C . GLU A 1 127 ? 17.734 1.837 -50.259 1.00 73.44 127 GLU A C 1
ATOM 1021 O O . GLU A 1 127 ? 17.996 1.131 -51.237 1.00 73.44 127 GLU A O 1
ATOM 1026 N N . THR A 1 128 ? 17.717 3.171 -50.324 1.00 79.31 128 THR A N 1
ATOM 1027 C CA . THR A 1 128 ? 17.983 3.932 -51.552 1.00 79.31 128 THR A CA 1
ATOM 1028 C C . THR A 1 128 ? 19.411 3.700 -52.056 1.00 79.31 128 THR A C 1
ATOM 1030 O O . THR A 1 128 ? 19.612 3.392 -53.232 1.00 79.31 128 THR A O 1
ATOM 1033 N N . ASN A 1 129 ? 20.409 3.761 -51.169 1.00 74.25 129 ASN A N 1
ATOM 1034 C CA . ASN A 1 129 ? 21.809 3.506 -51.514 1.00 74.25 129 ASN A CA 1
ATOM 1035 C C . ASN A 1 129 ? 22.029 2.066 -51.991 1.00 74.25 129 ASN A C 1
ATOM 1037 O O . ASN A 1 129 ? 22.777 1.830 -52.937 1.00 74.25 129 ASN A O 1
ATOM 1041 N N . GLN A 1 130 ? 21.373 1.085 -51.369 1.00 71.94 130 GLN A N 1
ATOM 1042 C CA . GLN A 1 130 ? 21.456 -0.311 -51.797 1.00 71.94 130 GLN A CA 1
ATOM 1043 C C . GLN A 1 130 ? 20.843 -0.525 -53.188 1.00 71.94 130 GLN A C 1
ATOM 1045 O O . GLN A 1 130 ? 21.408 -1.265 -53.999 1.00 71.94 130 GLN A O 1
ATOM 1050 N N . ALA A 1 131 ? 19.720 0.134 -53.486 1.00 73.81 131 ALA A N 1
ATOM 1051 C CA . ALA A 1 131 ? 19.120 0.107 -54.816 1.00 73.81 131 ALA A CA 1
ATOM 1052 C C . ALA A 1 131 ? 20.061 0.705 -55.876 1.00 73.81 131 ALA A C 1
ATOM 1054 O O . ALA A 1 131 ? 20.208 0.133 -56.960 1.00 73.81 131 ALA A O 1
ATOM 1055 N N . GLU A 1 132 ? 20.752 1.800 -55.549 1.00 77.19 132 GLU A N 1
ATOM 1056 C CA . GLU A 1 132 ? 21.693 2.444 -56.467 1.00 77.19 132 GLU A CA 1
ATOM 1057 C C . GLU A 1 132 ? 22.952 1.600 -56.701 1.00 77.19 132 GLU A C 1
ATOM 1059 O O . GLU A 1 132 ? 23.350 1.419 -57.851 1.00 77.19 132 GLU A O 1
ATOM 1064 N N . ILE A 1 133 ? 23.510 0.967 -55.661 1.00 73.88 133 ILE A N 1
ATOM 1065 C CA . ILE A 1 133 ? 24.615 0.002 -55.804 1.00 73.88 133 ILE A CA 1
ATOM 1066 C C . ILE A 1 133 ? 24.239 -1.118 -56.781 1.00 73.88 133 ILE A C 1
ATOM 1068 O O . ILE A 1 133 ? 25.027 -1.470 -57.658 1.00 73.88 133 ILE A O 1
ATOM 1072 N N . LEU A 1 134 ? 23.028 -1.675 -56.662 1.00 70.56 134 LEU A N 1
ATOM 1073 C CA . LEU A 1 134 ? 22.545 -2.722 -57.567 1.00 70.56 134 LEU A CA 1
ATOM 1074 C C . LEU A 1 134 ? 22.388 -2.211 -59.005 1.00 70.56 134 LEU A C 1
ATOM 1076 O O . LEU A 1 134 ? 22.673 -2.948 -59.952 1.00 70.56 134 LEU A O 1
ATOM 1080 N N . ARG A 1 135 ? 21.949 -0.960 -59.185 1.00 80.62 135 ARG A N 1
ATOM 1081 C CA . ARG A 1 135 ? 21.838 -0.314 -60.501 1.00 80.62 135 ARG A CA 1
ATOM 1082 C C . ARG A 1 135 ? 23.212 -0.124 -61.145 1.00 80.62 135 ARG A C 1
ATOM 1084 O O . ARG A 1 135 ? 23.394 -0.483 -62.310 1.00 80.62 135 ARG A O 1
ATOM 1091 N N . VAL A 1 136 ? 24.177 0.394 -60.387 1.00 78.56 136 VAL A N 1
ATOM 1092 C CA . VAL A 1 136 ? 25.564 0.600 -60.829 1.00 78.56 136 VAL A CA 1
ATOM 1093 C C . VAL A 1 136 ? 26.223 -0.740 -61.165 1.00 78.56 136 VAL A C 1
ATOM 1095 O O . VAL A 1 136 ? 26.801 -0.875 -62.241 1.00 78.56 136 VAL A O 1
ATOM 1098 N N . ALA A 1 137 ? 26.055 -1.761 -60.320 1.00 70.56 137 ALA A N 1
ATOM 1099 C CA . ALA A 1 137 ? 26.582 -3.105 -60.559 1.00 70.56 137 ALA A CA 1
ATOM 1100 C C . ALA A 1 137 ? 26.022 -3.746 -61.842 1.00 70.56 137 ALA A C 1
ATOM 1102 O O . ALA A 1 137 ? 26.787 -4.276 -62.642 1.00 70.56 137 ALA A O 1
ATOM 1103 N N . LYS A 1 138 ? 24.708 -3.637 -62.091 1.00 70.19 138 LYS A N 1
ATOM 1104 C CA . LYS A 1 138 ? 24.091 -4.109 -63.346 1.00 70.19 138 LYS A CA 1
ATOM 1105 C C . LYS A 1 138 ? 24.605 -3.360 -64.574 1.00 70.19 138 LYS A C 1
ATOM 1107 O O . LYS A 1 138 ? 24.776 -3.957 -65.632 1.00 70.19 138 LYS A O 1
A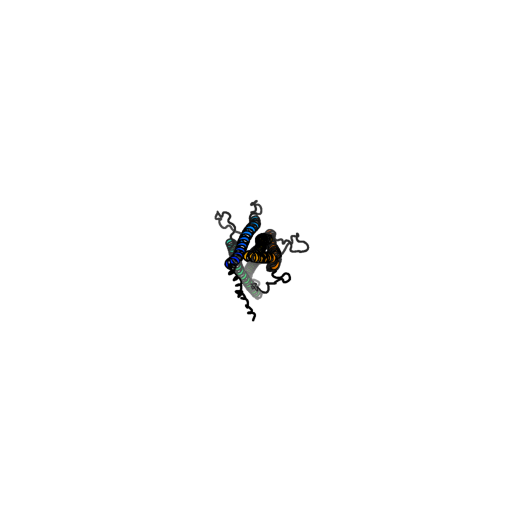TOM 1112 N N . THR A 1 139 ? 24.834 -2.054 -64.443 1.00 77.94 139 THR A N 1
ATOM 1113 C CA . THR A 1 139 ? 25.385 -1.234 -65.533 1.00 77.94 139 THR A CA 1
ATOM 1114 C C . THR A 1 139 ? 26.815 -1.672 -65.846 1.00 77.94 139 THR A C 1
ATOM 1116 O O . THR A 1 139 ? 27.149 -1.872 -67.007 1.00 77.94 139 THR A O 1
ATOM 1119 N N . LEU A 1 140 ? 27.627 -1.909 -64.812 1.00 75.31 140 LEU A N 1
ATOM 1120 C CA . LEU A 1 140 ? 28.985 -2.432 -64.939 1.00 75.31 140 LEU A CA 1
ATOM 1121 C C . LEU A 1 140 ? 29.008 -3.808 -65.627 1.00 75.31 140 LEU A C 1
ATOM 1123 O O . LEU A 1 140 ? 29.797 -4.017 -66.544 1.00 75.31 140 LEU A O 1
ATOM 1127 N N . GLU A 1 141 ? 28.120 -4.723 -65.228 1.00 71.38 141 GLU A N 1
ATOM 1128 C CA . GLU A 1 141 ? 27.967 -6.049 -65.843 1.00 71.38 141 GLU A CA 1
ATOM 1129 C C . GLU A 1 141 ? 27.603 -5.953 -67.335 1.00 71.38 141 GLU A C 1
ATOM 1131 O O . GLU A 1 141 ? 28.212 -6.626 -68.166 1.00 71.38 141 GLU A O 1
ATOM 1136 N N . ALA A 1 142 ? 26.670 -5.063 -67.692 1.00 72.81 142 ALA A N 1
ATOM 1137 C CA . ALA A 1 142 ? 26.281 -4.825 -69.081 1.00 72.81 142 ALA A CA 1
ATOM 1138 C C . ALA A 1 142 ? 27.429 -4.242 -69.927 1.00 72.81 142 ALA A C 1
ATOM 1140 O O . ALA A 1 142 ? 27.624 -4.669 -71.066 1.00 72.81 142 ALA A O 1
ATOM 1141 N N . THR A 1 143 ? 28.211 -3.307 -69.374 1.00 73.94 143 THR A N 1
ATOM 1142 C CA . THR A 1 143 ? 29.380 -2.718 -70.049 1.00 73.94 143 THR A CA 1
ATOM 1143 C C . THR A 1 143 ? 30.488 -3.752 -70.266 1.00 73.94 143 THR A C 1
ATOM 1145 O O . THR A 1 143 ? 31.087 -3.793 -71.339 1.00 73.94 143 THR A O 1
ATOM 1148 N N . LEU A 1 144 ? 30.726 -4.632 -69.287 1.00 67.25 144 LEU A N 1
ATOM 1149 C CA . LEU A 1 144 ? 31.722 -5.709 -69.377 1.00 67.25 144 LEU A CA 1
ATOM 1150 C C . LEU A 1 144 ? 31.317 -6.834 -70.348 1.00 67.25 144 LEU A C 1
ATOM 1152 O O . LEU A 1 144 ? 32.188 -7.515 -70.883 1.00 67.25 144 LEU A O 1
ATOM 1156 N N . ALA A 1 145 ? 30.020 -7.027 -70.601 1.00 68.44 145 ALA A N 1
ATOM 1157 C CA . ALA A 1 145 ? 29.511 -8.024 -71.547 1.00 68.44 145 ALA A CA 1
ATOM 1158 C C . ALA A 1 145 ? 29.575 -7.580 -73.030 1.00 68.44 145 ALA A C 1
ATOM 1160 O O . ALA A 1 145 ? 29.310 -8.387 -73.924 1.00 68.44 145 ALA A O 1
ATOM 1161 N N . GLY A 1 146 ? 29.905 -6.313 -73.315 1.00 71.50 146 GLY A N 1
ATOM 1162 C CA . GLY A 1 146 ? 29.970 -5.763 -74.674 1.00 71.50 146 GLY A CA 1
ATOM 1163 C C . GLY A 1 146 ? 31.267 -6.119 -75.435 1.00 71.50 146 GLY A C 1
ATOM 1164 O O . GLY A 1 146 ? 32.352 -6.059 -74.860 1.00 71.50 146 GLY A O 1
ATOM 1165 N N . PRO A 1 147 ? 31.218 -6.415 -76.753 1.00 56.75 147 PRO A N 1
ATOM 1166 C CA . PRO A 1 147 ? 32.360 -6.927 -77.534 1.00 56.75 147 PRO A CA 1
ATOM 1167 C C . PRO A 1 147 ? 33.503 -5.924 -77.819 1.00 56.75 147 PRO A C 1
ATOM 1169 O O . PRO A 1 147 ? 34.456 -6.287 -78.503 1.00 56.75 147 PRO A O 1
ATOM 1172 N N . ALA A 1 148 ? 33.438 -4.685 -77.315 1.00 56.25 148 ALA A N 1
ATOM 1173 C CA . ALA A 1 148 ? 34.411 -3.611 -77.580 1.00 56.25 148 ALA A CA 1
ATOM 1174 C C . ALA A 1 148 ? 35.204 -3.145 -76.334 1.00 56.25 148 ALA A C 1
ATOM 1176 O O . ALA A 1 148 ? 35.931 -2.158 -76.392 1.00 56.25 148 ALA A O 1
ATOM 1177 N N . ALA A 1 149 ? 35.070 -3.829 -75.195 1.00 53.56 149 ALA A N 1
ATOM 1178 C CA . ALA A 1 149 ? 35.412 -3.273 -73.882 1.00 53.56 149 ALA A CA 1
ATOM 1179 C C . ALA A 1 149 ? 36.910 -3.241 -73.497 1.00 53.56 149 ALA A C 1
ATOM 1181 O O . ALA A 1 149 ? 37.222 -2.830 -72.383 1.00 53.56 149 ALA A O 1
ATOM 1182 N N . VAL A 1 150 ? 37.846 -3.670 -74.352 1.00 55.34 150 VAL A N 1
ATOM 1183 C CA . VAL A 1 150 ? 39.227 -3.933 -73.891 1.00 55.34 150 VAL A CA 1
ATOM 1184 C C . VAL A 1 150 ? 40.194 -2.749 -74.065 1.00 55.34 150 VAL A C 1
ATOM 1186 O O . VAL A 1 150 ? 41.082 -2.620 -73.230 1.00 55.34 150 VAL A O 1
ATOM 1189 N N . ASP A 1 151 ? 39.996 -1.837 -75.032 1.00 55.50 151 ASP A N 1
ATOM 1190 C CA . ASP A 1 151 ? 40.999 -0.780 -75.317 1.00 55.50 151 ASP A CA 1
ATOM 1191 C C . ASP A 1 151 ? 40.552 0.685 -75.076 1.00 55.50 151 ASP A C 1
ATOM 1193 O O . ASP A 1 151 ? 41.409 1.521 -74.800 1.00 55.50 151 ASP A O 1
ATOM 1197 N N . GLU A 1 152 ? 39.251 1.029 -75.089 1.00 56.44 152 GLU A N 1
ATOM 1198 C CA . GLU A 1 152 ? 38.777 2.423 -74.858 1.00 56.44 152 GLU A CA 1
ATOM 1199 C C . GLU A 1 152 ? 37.979 2.639 -73.551 1.00 56.44 152 GLU A C 1
ATOM 1201 O O . GLU A 1 152 ? 37.782 3.777 -73.131 1.00 56.44 152 GLU A O 1
ATOM 1206 N N . ALA A 1 153 ? 37.555 1.579 -72.853 1.00 55.38 153 ALA A N 1
ATOM 1207 C CA . ALA A 1 153 ? 36.628 1.670 -71.710 1.00 55.38 153 ALA A CA 1
ATOM 1208 C C . ALA A 1 153 ? 37.289 1.948 -70.337 1.00 55.38 153 ALA A C 1
ATOM 1210 O O . ALA A 1 153 ? 36.610 1.992 -69.308 1.00 55.38 153 ALA A O 1
ATOM 1211 N N . ALA A 1 154 ? 38.612 2.125 -70.290 1.00 60.22 154 ALA A N 1
ATOM 1212 C CA . ALA A 1 154 ? 39.378 2.226 -69.044 1.00 60.22 154 ALA A CA 1
ATOM 1213 C C . ALA A 1 154 ? 38.994 3.394 -68.096 1.00 60.22 154 ALA A C 1
ATOM 1215 O O . ALA A 1 154 ? 38.938 3.154 -66.885 1.00 60.22 154 ALA A O 1
ATOM 1216 N N . PRO A 1 155 ? 38.730 4.636 -68.561 1.00 66.00 155 PRO A N 1
ATOM 1217 C CA . PRO A 1 155 ? 38.436 5.748 -67.650 1.00 66.00 155 PRO A CA 1
ATOM 1218 C C . PRO A 1 155 ? 37.028 5.665 -67.041 1.00 66.00 155 PRO A C 1
ATOM 1220 O O . PRO A 1 155 ? 36.862 5.942 -65.853 1.00 66.00 155 PRO A O 1
ATOM 1223 N N . ASP A 1 156 ? 36.037 5.210 -67.810 1.00 69.81 156 ASP A N 1
ATOM 1224 C CA . ASP A 1 156 ? 34.652 5.087 -67.340 1.00 69.81 156 ASP A CA 1
ATOM 1225 C C . ASP A 1 156 ? 34.505 3.957 -66.311 1.00 69.81 156 ASP A C 1
ATOM 1227 O O . ASP A 1 156 ? 33.789 4.097 -65.318 1.00 69.81 156 ASP A O 1
ATOM 1231 N N . LEU A 1 157 ? 35.247 2.857 -66.482 1.00 70.00 157 LEU A N 1
ATOM 1232 C CA . LEU A 1 157 ? 35.274 1.758 -65.515 1.00 70.00 157 LEU A CA 1
ATOM 1233 C C . LEU A 1 157 ? 35.874 2.198 -64.169 1.00 70.00 157 LEU A C 1
ATOM 1235 O O . LEU A 1 157 ? 35.374 1.818 -63.108 1.00 70.00 157 LEU A O 1
ATOM 1239 N N . ALA A 1 158 ? 36.929 3.018 -64.204 1.00 68.38 158 ALA A N 1
ATOM 1240 C CA . ALA A 1 158 ? 37.572 3.542 -63.004 1.00 68.38 158 ALA A CA 1
ATOM 1241 C C . ALA A 1 158 ? 36.632 4.461 -62.205 1.00 68.38 158 ALA A C 1
ATOM 1243 O O . ALA A 1 158 ? 36.588 4.371 -60.976 1.00 68.38 158 ALA A O 1
ATOM 1244 N N . GLU A 1 159 ? 35.841 5.293 -62.887 1.00 77.50 159 GLU A N 1
ATOM 1245 C CA . GLU A 1 159 ? 34.853 6.160 -62.239 1.00 77.50 159 GLU A CA 1
ATOM 1246 C C . GLU A 1 159 ? 33.699 5.348 -61.629 1.00 77.50 159 GLU A C 1
ATOM 1248 O O . GLU A 1 159 ? 33.309 5.595 -60.487 1.00 77.50 159 GLU A O 1
ATOM 1253 N N . VAL A 1 160 ? 33.217 4.305 -62.313 1.00 76.06 160 VAL A N 1
ATOM 1254 C CA . VAL A 1 160 ? 32.180 3.406 -61.775 1.00 76.06 160 VAL A CA 1
ATOM 1255 C C . VAL A 1 160 ? 32.668 2.644 -60.535 1.00 76.06 160 VAL A C 1
ATOM 1257 O O . VAL A 1 160 ? 31.947 2.555 -59.540 1.00 76.06 160 VAL A O 1
ATOM 1260 N N . VAL A 1 161 ? 33.905 2.134 -60.535 1.00 73.00 161 VAL A N 1
ATOM 1261 C CA . VAL A 1 161 ? 34.503 1.459 -59.364 1.00 73.00 161 VAL A CA 1
ATOM 1262 C C . VAL A 1 161 ? 34.703 2.434 -58.197 1.00 73.00 161 VAL A C 1
ATOM 1264 O O . VAL A 1 161 ? 34.475 2.086 -57.033 1.00 73.00 161 VAL A O 1
ATOM 1267 N N . LYS A 1 162 ? 35.078 3.682 -58.487 1.00 74.75 162 LYS A N 1
ATOM 1268 C CA . LYS A 1 162 ? 35.202 4.743 -57.483 1.00 74.75 162 LYS A CA 1
ATOM 1269 C C . LYS A 1 162 ? 33.844 5.108 -56.869 1.00 74.75 162 LYS A C 1
ATOM 1271 O O . LYS A 1 162 ? 33.746 5.202 -55.649 1.00 74.75 162 LYS A O 1
ATOM 1276 N N . GLN A 1 163 ? 32.790 5.232 -57.676 1.00 76.88 163 GLN A N 1
ATOM 1277 C CA . GLN A 1 163 ? 31.425 5.469 -57.190 1.00 76.88 163 GLN A CA 1
ATOM 1278 C C . GLN A 1 163 ? 30.907 4.299 -56.345 1.00 76.88 163 GLN A C 1
ATOM 1280 O O . GLN A 1 163 ? 30.362 4.509 -55.261 1.00 76.88 163 GLN A O 1
ATOM 1285 N N . LEU A 1 164 ? 31.149 3.063 -56.786 1.00 78.06 164 LEU A N 1
ATOM 1286 C CA . LEU A 1 164 ? 30.751 1.860 -56.059 1.00 78.06 164 LEU A CA 1
ATOM 1287 C C . LEU A 1 164 ? 31.468 1.741 -54.703 1.00 78.06 164 LEU A C 1
ATOM 1289 O O . LEU A 1 164 ? 30.827 1.460 -53.692 1.00 78.06 164 LEU A O 1
ATOM 1293 N N . SER A 1 165 ? 32.780 1.992 -54.652 1.00 72.00 165 SER A N 1
ATOM 1294 C CA . SER A 1 165 ? 33.550 1.954 -53.397 1.00 72.00 165 SER A CA 1
ATOM 1295 C C . SER A 1 165 ? 33.139 3.058 -52.416 1.00 72.00 165 SER A C 1
ATOM 1297 O O . SER A 1 165 ? 33.023 2.786 -51.220 1.00 72.00 165 SER A O 1
ATOM 1299 N N . ALA A 1 166 ? 32.822 4.262 -52.906 1.00 75.56 166 ALA A N 1
ATOM 1300 C CA . ALA A 1 166 ? 32.268 5.337 -52.086 1.00 75.56 166 ALA A CA 1
ATOM 1301 C C . ALA A 1 166 ? 30.892 4.962 -51.499 1.00 75.56 166 ALA A C 1
ATOM 1303 O O . ALA A 1 166 ? 30.665 5.146 -50.303 1.00 75.56 166 ALA A O 1
ATOM 1304 N N . GLN A 1 167 ? 30.001 4.359 -52.295 1.00 77.12 167 GLN A N 1
ATOM 1305 C CA . GLN A 1 167 ? 28.695 3.895 -51.808 1.00 77.12 167 GLN A CA 1
ATOM 1306 C C . GLN A 1 167 ? 28.805 2.723 -50.823 1.00 77.12 167 GLN A C 1
ATOM 1308 O O . GLN A 1 167 ? 28.060 2.666 -49.844 1.00 77.12 167 GLN A O 1
ATOM 1313 N N . MET A 1 168 ? 29.739 1.790 -51.034 1.00 74.69 168 MET A N 1
ATOM 1314 C CA . MET A 1 168 ? 29.997 0.704 -50.080 1.00 74.69 168 MET A CA 1
ATOM 1315 C C . MET A 1 168 ? 30.544 1.231 -48.745 1.00 74.69 168 MET A C 1
ATOM 1317 O O . MET A 1 168 ? 30.131 0.749 -47.687 1.00 74.69 168 MET A O 1
ATOM 1321 N N . ALA A 1 169 ? 31.424 2.238 -48.776 1.00 72.44 169 ALA A N 1
ATOM 1322 C CA . ALA A 1 169 ? 31.914 2.907 -47.573 1.00 72.44 169 ALA A CA 1
ATOM 1323 C C . ALA A 1 169 ? 30.771 3.608 -46.816 1.00 72.44 169 ALA A C 1
ATOM 1325 O O . ALA A 1 169 ? 30.598 3.368 -45.622 1.00 72.44 169 ALA A O 1
ATOM 1326 N N . GLN A 1 170 ? 29.917 4.359 -47.524 1.00 77.00 170 GLN A N 1
ATOM 1327 C CA . GLN A 1 170 ? 28.736 5.013 -46.947 1.00 77.00 170 GLN A CA 1
ATOM 1328 C C . GLN A 1 170 ? 27.744 4.005 -46.337 1.00 77.00 170 GLN A C 1
ATOM 1330 O O . GLN A 1 170 ? 27.231 4.216 -45.242 1.00 77.00 170 GLN A O 1
ATOM 1335 N N . ASN A 1 171 ? 27.500 2.867 -46.996 1.00 72.25 171 ASN A N 1
ATOM 1336 C CA . ASN A 1 171 ? 26.646 1.807 -46.447 1.00 72.25 171 ASN A CA 1
ATOM 1337 C C . ASN A 1 171 ? 27.246 1.128 -45.211 1.00 72.25 171 ASN A C 1
ATOM 1339 O O . ASN A 1 171 ? 26.501 0.677 -44.342 1.00 72.25 171 ASN A O 1
ATOM 1343 N N . THR A 1 172 ? 28.573 1.042 -45.117 1.00 73.19 172 THR A N 1
ATOM 1344 C CA . THR A 1 172 ? 29.249 0.488 -43.936 1.00 73.19 172 THR A CA 1
ATOM 1345 C C . THR A 1 172 ? 29.097 1.424 -42.735 1.00 73.19 172 THR A C 1
ATOM 1347 O O . THR A 1 172 ? 28.771 0.961 -41.644 1.00 73.19 172 THR A O 1
ATOM 1350 N N . GLU A 1 173 ? 29.238 2.735 -42.945 1.00 72.50 173 GLU A N 1
ATOM 1351 C CA . GLU A 1 173 ? 29.006 3.766 -41.924 1.00 72.50 173 GLU A CA 1
ATOM 1352 C C . GLU A 1 173 ? 27.538 3.805 -41.467 1.00 72.50 173 GLU A C 1
ATOM 1354 O O . GLU A 1 173 ? 27.246 3.802 -40.273 1.00 72.50 173 GLU A O 1
ATOM 1359 N N . LEU A 1 174 ? 26.587 3.733 -42.403 1.00 69.25 174 LEU A N 1
ATOM 1360 C CA . LEU A 1 174 ? 25.164 3.697 -42.061 1.00 69.25 174 LEU A CA 1
ATOM 1361 C C . LEU A 1 174 ? 24.776 2.420 -41.289 1.00 69.25 174 LEU A C 1
ATOM 1363 O O . LEU A 1 174 ? 23.899 2.473 -40.427 1.00 69.25 174 LEU A O 1
ATOM 1367 N N . ARG A 1 175 ? 25.430 1.277 -41.550 1.00 65.00 175 ARG A N 1
ATOM 1368 C CA . ARG A 1 175 ? 25.192 0.012 -40.826 1.00 65.00 175 ARG A CA 1
ATOM 1369 C C . ARG A 1 175 ? 25.717 0.025 -39.388 1.00 65.00 175 ARG A C 1
ATOM 1371 O O . ARG A 1 175 ? 25.013 -0.465 -38.511 1.00 65.00 175 ARG A O 1
ATOM 1378 N N . SER A 1 176 ? 26.894 0.594 -39.119 1.00 65.06 176 SER A N 1
ATOM 1379 C CA . SER A 1 176 ? 27.427 0.679 -37.745 1.00 65.06 176 SER A CA 1
ATOM 1380 C C . SER A 1 176 ? 26.619 1.644 -36.863 1.00 65.06 176 SER A C 1
ATOM 1382 O O . SER A 1 176 ? 26.392 1.391 -35.677 1.00 65.06 176 SER A O 1
ATOM 1384 N N . VAL A 1 177 ? 26.087 2.715 -37.455 1.00 62.38 177 VAL A N 1
ATOM 1385 C CA . VAL A 1 177 ? 25.145 3.631 -36.791 1.00 62.38 177 VAL A CA 1
ATOM 1386 C C . VAL A 1 177 ? 23.806 2.942 -36.491 1.00 62.38 177 VAL A C 1
ATOM 1388 O O . VAL A 1 177 ? 23.178 3.234 -35.474 1.00 62.38 177 VAL A O 1
ATOM 1391 N N . ASN A 1 178 ? 23.387 1.987 -37.328 1.00 58.84 178 ASN A N 1
ATOM 1392 C CA . ASN A 1 178 ? 22.114 1.279 -37.199 1.00 58.84 178 ASN A CA 1
ATOM 1393 C C . ASN A 1 178 ? 22.043 0.393 -35.936 1.00 58.84 178 ASN A C 1
ATOM 1395 O O . ASN A 1 178 ? 21.079 0.479 -35.173 1.00 58.84 178 ASN A O 1
ATOM 1399 N N . GLU A 1 179 ? 23.094 -0.384 -35.648 1.00 59.31 179 GLU A N 1
ATOM 1400 C CA . GLU A 1 179 ? 23.181 -1.182 -34.409 1.00 59.31 179 GLU A CA 1
ATOM 1401 C C . GLU A 1 179 ? 23.203 -0.295 -33.150 1.00 59.31 179 GLU A C 1
ATOM 1403 O O . GLU A 1 179 ? 22.624 -0.632 -32.112 1.00 59.31 179 GLU A O 1
ATOM 1408 N N . THR A 1 180 ? 23.803 0.891 -33.259 1.00 66.25 180 THR A N 1
ATOM 1409 C CA . THR A 1 180 ? 23.881 1.865 -32.163 1.00 66.25 180 THR A CA 1
ATOM 1410 C C . THR A 1 180 ? 22.522 2.526 -31.901 1.00 66.25 180 THR A C 1
ATOM 1412 O O . THR A 1 180 ? 22.093 2.637 -30.756 1.00 66.25 180 THR A O 1
ATOM 1415 N N . ALA A 1 181 ? 21.790 2.912 -32.948 1.00 62.78 181 ALA A N 1
ATOM 1416 C CA . ALA A 1 181 ? 20.487 3.565 -32.819 1.00 62.78 181 ALA A CA 1
ATOM 1417 C C . ALA A 1 181 ? 19.380 2.609 -32.342 1.00 62.78 181 ALA A C 1
ATOM 1419 O O . ALA A 1 181 ? 18.568 2.978 -31.491 1.00 62.78 181 ALA A O 1
ATOM 1420 N N . LEU A 1 182 ? 19.361 1.364 -32.832 1.00 65.06 182 LEU A N 1
ATOM 1421 C CA . LEU A 1 182 ? 18.381 0.369 -32.390 1.00 65.06 182 LEU A CA 1
ATOM 1422 C C . LEU A 1 182 ? 18.594 -0.009 -30.914 1.00 65.06 182 LEU A C 1
ATOM 1424 O O . LEU A 1 182 ? 17.627 -0.115 -30.160 1.00 65.06 182 LEU A O 1
ATOM 1428 N N . SER A 1 183 ? 19.852 -0.139 -30.478 1.00 71.50 183 SER A N 1
ATOM 1429 C CA . SER A 1 183 ? 20.182 -0.391 -29.069 1.00 71.50 183 SER A CA 1
ATOM 1430 C C . SER A 1 183 ? 19.890 0.814 -28.164 1.00 71.50 183 SER A C 1
ATOM 1432 O O . SER A 1 183 ? 19.396 0.625 -27.052 1.00 71.50 183 SER A O 1
ATOM 1434 N N . LEU A 1 184 ? 20.093 2.049 -28.642 1.00 69.94 184 LEU A N 1
ATOM 1435 C CA . LEU A 1 184 ? 19.659 3.278 -27.959 1.00 69.94 184 LEU A CA 1
ATOM 1436 C C . LEU A 1 184 ? 18.136 3.323 -27.776 1.00 69.94 184 LEU A C 1
ATOM 1438 O O . LEU A 1 184 ? 17.659 3.602 -26.676 1.00 69.94 184 LEU A O 1
ATOM 1442 N N . ARG A 1 185 ? 17.374 2.995 -28.826 1.00 71.12 185 ARG A N 1
ATOM 1443 C CA . ARG A 1 185 ? 15.907 2.934 -28.780 1.00 71.12 185 ARG A CA 1
ATOM 1444 C C . ARG A 1 185 ? 15.402 1.826 -27.857 1.00 71.12 185 ARG A C 1
ATOM 1446 O O . ARG A 1 185 ? 14.430 2.011 -27.136 1.00 71.12 185 ARG A O 1
ATOM 1453 N N . GLN A 1 186 ? 16.045 0.663 -27.855 1.00 76.56 186 GLN A N 1
ATOM 1454 C CA . GLN A 1 186 ? 15.665 -0.400 -26.929 1.00 76.56 186 GLN A CA 1
ATOM 1455 C C . GLN A 1 186 ? 15.907 0.031 -25.476 1.00 76.56 186 GLN A C 1
ATOM 1457 O O . GLN A 1 186 ? 15.001 -0.073 -24.649 1.00 76.56 186 GLN A O 1
ATOM 1462 N N . ARG A 1 187 ? 17.085 0.596 -25.182 1.00 74.12 187 ARG A N 1
ATOM 1463 C CA . ARG A 1 187 ? 17.414 1.119 -23.847 1.00 74.12 187 ARG A CA 1
ATOM 1464 C C . ARG A 1 187 ? 16.446 2.208 -23.395 1.00 74.12 187 ARG A C 1
ATOM 1466 O O . ARG A 1 187 ? 16.146 2.299 -22.208 1.00 74.12 187 ARG A O 1
ATOM 1473 N N . SER A 1 188 ? 15.943 3.030 -24.314 1.00 74.12 188 SER A N 1
ATOM 1474 C CA . SER A 1 188 ? 14.997 4.084 -23.967 1.00 74.12 188 SER A CA 1
ATOM 1475 C C . SER A 1 188 ? 13.631 3.555 -23.550 1.00 74.12 188 SER A C 1
ATOM 1477 O O . SER A 1 188 ? 13.117 3.965 -22.510 1.00 74.12 188 SER A O 1
ATOM 1479 N N . TYR A 1 189 ? 13.070 2.602 -24.297 1.00 81.44 189 TYR A N 1
ATOM 1480 C CA . TYR A 1 189 ? 11.822 1.947 -23.904 1.00 81.44 189 TYR A CA 1
ATOM 1481 C C . TYR A 1 189 ? 11.971 1.187 -22.589 1.00 81.44 189 TYR A C 1
ATOM 1483 O O . TYR A 1 189 ? 11.071 1.234 -21.754 1.00 81.44 189 TYR A O 1
ATOM 1491 N N . GLU A 1 190 ? 13.114 0.535 -22.372 1.00 85.38 190 GLU A N 1
ATOM 1492 C CA . GLU A 1 190 ? 13.419 -0.136 -21.110 1.00 85.38 190 GLU A CA 1
ATOM 1493 C C . GLU A 1 190 ? 13.438 0.853 -19.930 1.00 85.38 190 GLU A C 1
ATOM 1495 O O . GLU A 1 190 ? 12.830 0.587 -18.894 1.00 85.38 190 GLU A O 1
ATOM 1500 N N . GLN A 1 191 ? 14.048 2.033 -20.092 1.00 82.25 191 GLN A N 1
ATOM 1501 C CA . GLN A 1 191 ? 14.030 3.086 -19.069 1.00 82.25 191 GLN A CA 1
ATOM 1502 C C . GLN A 1 191 ? 12.626 3.635 -18.808 1.00 82.25 191 GLN A C 1
ATOM 1504 O O . GLN A 1 191 ? 12.241 3.784 -17.648 1.00 82.25 191 GLN A O 1
ATOM 1509 N N . ILE A 1 192 ? 11.859 3.930 -19.863 1.00 81.81 192 ILE A N 1
ATOM 1510 C CA . ILE A 1 192 ? 10.475 4.411 -19.733 1.00 81.81 192 ILE A CA 1
ATOM 1511 C C . ILE A 1 192 ? 9.645 3.375 -18.973 1.00 81.81 192 ILE A C 1
ATOM 1513 O O . ILE A 1 192 ? 8.951 3.723 -18.019 1.00 81.81 192 ILE A O 1
ATOM 1517 N N . ARG A 1 193 ? 9.783 2.092 -19.321 1.00 88.75 193 ARG A N 1
ATOM 1518 C CA . ARG A 1 193 ? 9.058 1.009 -18.659 1.00 88.75 193 ARG A CA 1
ATOM 1519 C C . ARG A 1 193 ? 9.401 0.894 -17.173 1.00 88.75 193 ARG A C 1
ATOM 1521 O O . ARG A 1 193 ? 8.500 0.732 -16.355 1.00 88.75 193 ARG A O 1
ATOM 1528 N N . LEU A 1 194 ? 10.677 1.013 -16.806 1.00 88.44 194 LEU A N 1
ATOM 1529 C CA . LEU A 1 194 ? 11.093 1.000 -15.399 1.00 88.44 194 LEU A CA 1
ATOM 1530 C C . LEU A 1 194 ? 10.525 2.200 -14.622 1.00 88.44 194 LEU A C 1
ATOM 1532 O O . LEU A 1 194 ? 10.109 2.042 -13.475 1.00 88.44 194 LEU A O 1
ATOM 1536 N N . LEU A 1 195 ? 10.457 3.384 -15.239 1.00 86.00 195 LEU A N 1
ATOM 1537 C CA . LEU A 1 195 ? 9.840 4.568 -14.628 1.00 86.00 195 LEU A CA 1
ATOM 1538 C C . LEU A 1 195 ? 8.333 4.378 -14.412 1.00 86.00 195 LEU A C 1
ATOM 1540 O O . LEU A 1 195 ? 7.833 4.660 -13.322 1.00 86.00 195 LEU A O 1
ATOM 1544 N N . GLU A 1 196 ? 7.621 3.826 -15.398 1.00 85.94 196 GLU A N 1
ATOM 1545 C CA . GLU A 1 196 ? 6.208 3.457 -15.249 1.00 85.94 196 GLU A CA 1
ATOM 1546 C C . GLU A 1 196 ? 6.005 2.477 -14.083 1.00 85.94 196 GLU A C 1
ATOM 1548 O O . GLU A 1 196 ? 5.107 2.661 -13.258 1.00 85.94 196 GLU A O 1
ATOM 1553 N N . GLN A 1 197 ? 6.860 1.456 -13.973 1.00 91.75 197 GLN A N 1
ATOM 1554 C CA . GLN A 1 197 ? 6.809 0.468 -12.892 1.00 91.75 197 GLN A CA 1
ATOM 1555 C C . GLN A 1 197 ? 7.087 1.090 -11.514 1.00 91.75 197 GLN A C 1
ATOM 1557 O O . GLN A 1 197 ? 6.434 0.713 -10.536 1.00 91.75 197 GLN A O 1
ATOM 1562 N N . ILE A 1 198 ? 7.997 2.068 -11.417 1.00 89.44 198 ILE A N 1
ATOM 1563 C CA . ILE A 1 198 ? 8.231 2.835 -10.182 1.00 89.44 198 ILE A CA 1
ATOM 1564 C C . ILE A 1 198 ? 6.967 3.594 -9.774 1.00 89.44 198 ILE A C 1
ATOM 1566 O O . ILE A 1 198 ? 6.583 3.547 -8.604 1.00 89.44 198 ILE A O 1
ATOM 1570 N N . GLU A 1 199 ? 6.297 4.259 -10.713 1.00 85.62 199 GLU A N 1
ATOM 1571 C CA . GLU A 1 199 ? 5.098 5.043 -10.408 1.00 85.62 199 GLU A CA 1
ATOM 1572 C C . GLU 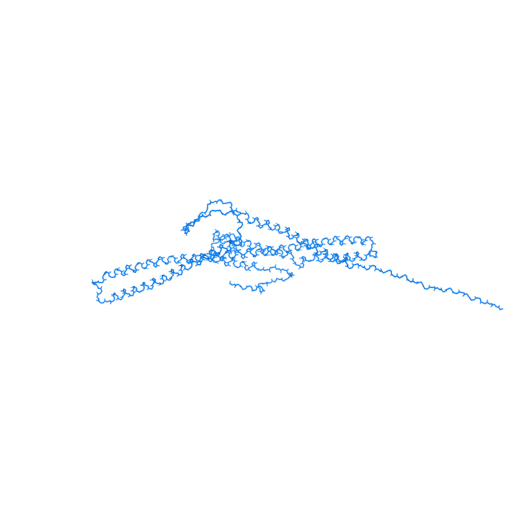A 1 199 ? 3.906 4.149 -10.036 1.00 85.62 199 GLU A C 1
ATOM 1574 O O . GLU A 1 199 ? 3.163 4.428 -9.090 1.00 85.62 199 GLU A O 1
ATOM 1579 N N . VAL A 1 200 ? 3.738 3.013 -10.721 1.00 89.06 200 VAL A N 1
ATOM 1580 C CA . VAL A 1 200 ? 2.763 1.983 -10.324 1.00 89.06 200 VAL A CA 1
ATOM 1581 C C . VAL A 1 200 ? 3.069 1.471 -8.914 1.00 89.06 200 VAL A C 1
ATOM 1583 O O . VAL A 1 200 ? 2.159 1.399 -8.086 1.00 89.06 200 VAL A O 1
ATOM 1586 N N . SER A 1 201 ? 4.339 1.189 -8.607 1.00 91.75 201 SER A N 1
ATOM 1587 C CA . SER A 1 201 ? 4.773 0.745 -7.278 1.00 91.75 201 SER A CA 1
ATOM 1588 C C . SER A 1 201 ? 4.486 1.795 -6.199 1.00 91.75 201 SER A C 1
ATOM 1590 O O . SER A 1 201 ? 3.938 1.472 -5.147 1.00 91.75 201 SER A O 1
ATOM 1592 N N . LYS A 1 202 ? 4.761 3.077 -6.473 1.00 89.56 202 LYS A N 1
ATOM 1593 C CA . LYS A 1 202 ? 4.494 4.197 -5.558 1.00 89.56 202 LYS A CA 1
ATOM 1594 C C . LYS A 1 202 ? 3.005 4.325 -5.233 1.00 89.56 202 LYS A C 1
ATOM 1596 O O . LYS A 1 202 ? 2.638 4.405 -4.059 1.00 89.56 202 LYS A O 1
ATOM 1601 N N . ARG A 1 203 ? 2.141 4.303 -6.254 1.00 87.94 203 ARG A N 1
ATOM 1602 C CA . ARG A 1 203 ? 0.681 4.374 -6.071 1.00 87.94 203 ARG A CA 1
ATOM 1603 C C . ARG A 1 203 ? 0.142 3.150 -5.329 1.00 87.94 203 ARG A C 1
ATOM 1605 O O . ARG A 1 203 ? -0.687 3.299 -4.430 1.00 87.94 203 ARG A O 1
ATOM 1612 N N . GLY A 1 204 ? 0.643 1.958 -5.661 1.00 88.38 204 GLY A N 1
ATOM 1613 C CA . GLY A 1 204 ? 0.321 0.714 -4.959 1.00 88.38 204 GLY A CA 1
ATOM 1614 C C . GLY A 1 204 ? 0.696 0.776 -3.477 1.00 88.38 204 GLY A C 1
ATOM 1615 O O . GLY A 1 204 ? -0.155 0.545 -2.614 1.00 88.38 204 GLY A O 1
ATOM 1616 N N . ALA A 1 205 ? 1.929 1.188 -3.172 1.00 90.81 205 ALA A N 1
ATOM 1617 C CA . ALA A 1 205 ? 2.415 1.373 -1.808 1.00 90.81 205 ALA A CA 1
ATOM 1618 C C . ALA A 1 205 ? 1.520 2.332 -1.010 1.00 90.81 205 ALA A C 1
ATOM 1620 O O . ALA A 1 205 ? 1.050 1.977 0.070 1.00 90.81 205 ALA A O 1
ATOM 1621 N N . ALA A 1 206 ? 1.224 3.516 -1.557 1.00 88.38 206 ALA A N 1
ATOM 1622 C CA . ALA A 1 206 ? 0.391 4.514 -0.888 1.00 88.38 206 ALA A CA 1
ATOM 1623 C C . ALA A 1 206 ? -1.004 3.966 -0.542 1.00 88.38 206 ALA A C 1
ATOM 1625 O O . ALA A 1 206 ? -1.486 4.140 0.578 1.00 88.38 206 ALA A O 1
ATOM 1626 N N . LYS A 1 207 ? -1.629 3.235 -1.472 1.00 90.69 207 LYS A N 1
ATOM 1627 C CA . LYS A 1 207 ? -2.938 2.609 -1.254 1.00 90.69 207 LYS A CA 1
ATOM 1628 C C . LYS A 1 207 ? -2.901 1.574 -0.126 1.00 90.69 207 LYS A C 1
ATOM 1630 O O . LYS A 1 207 ? -3.765 1.593 0.749 1.00 90.69 207 LYS A O 1
ATOM 1635 N N . HIS A 1 208 ? -1.913 0.680 -0.118 1.00 91.00 208 HIS A N 1
ATOM 1636 C CA . HIS A 1 208 ? -1.803 -0.339 0.930 1.00 91.00 208 HIS A CA 1
ATOM 1637 C C . HIS A 1 208 ? -1.416 0.250 2.291 1.00 91.00 208 HIS A C 1
ATOM 1639 O O . HIS A 1 208 ? -1.932 -0.208 3.310 1.00 91.00 208 HIS A O 1
ATOM 1645 N N . ALA A 1 209 ? -0.611 1.315 2.328 1.00 90.56 209 ALA A N 1
ATOM 1646 C CA . ALA A 1 209 ? -0.340 2.061 3.555 1.00 90.56 209 ALA A CA 1
ATOM 1647 C C . ALA A 1 209 ? -1.624 2.672 4.143 1.00 90.56 209 ALA A C 1
ATOM 1649 O O . ALA A 1 209 ? -1.904 2.495 5.328 1.00 90.56 209 ALA A O 1
ATOM 1650 N N . GLN A 1 210 ? -2.451 3.317 3.310 1.00 90.38 210 GLN A N 1
ATOM 1651 C CA . GLN A 1 210 ? -3.744 3.870 3.733 1.00 90.38 210 GLN A CA 1
ATOM 1652 C C . GLN A 1 210 ? -4.691 2.787 4.265 1.00 90.38 210 GLN A C 1
ATOM 1654 O O . GLN A 1 210 ? -5.340 2.981 5.293 1.00 90.38 210 GLN A O 1
ATOM 1659 N N . LEU A 1 211 ? -4.752 1.627 3.604 1.00 91.69 211 LEU A N 1
ATOM 1660 C CA . LEU A 1 211 ? -5.565 0.499 4.065 1.00 91.69 211 LEU A CA 1
ATOM 1661 C C . LEU A 1 211 ? -5.064 -0.062 5.399 1.00 91.69 211 LEU A C 1
ATOM 1663 O O . LEU A 1 211 ? -5.867 -0.282 6.305 1.00 91.69 211 LEU A O 1
ATOM 1667 N N . ALA A 1 212 ? -3.752 -0.259 5.551 1.00 91.00 212 ALA A N 1
ATOM 1668 C CA . ALA A 1 212 ? -3.162 -0.707 6.809 1.00 91.00 212 ALA A CA 1
ATOM 1669 C C . ALA A 1 212 ? -3.513 0.264 7.950 1.00 91.00 212 ALA A C 1
ATOM 1671 O O . ALA A 1 212 ? -4.016 -0.149 8.997 1.00 91.00 212 ALA A O 1
ATOM 1672 N N . LEU A 1 213 ? -3.330 1.563 7.713 1.00 89.69 213 LEU A N 1
ATOM 1673 C CA . LEU A 1 213 ? -3.655 2.621 8.663 1.00 89.69 213 LEU A CA 1
ATOM 1674 C C . LEU A 1 213 ? -5.139 2.626 9.054 1.00 89.69 213 LEU A C 1
ATOM 1676 O O . LEU A 1 213 ? -5.469 2.757 10.237 1.00 89.69 213 LEU A O 1
ATOM 1680 N N . HIS A 1 214 ? -6.025 2.451 8.072 1.00 91.56 214 HIS A N 1
ATOM 1681 C CA . HIS A 1 214 ? -7.464 2.374 8.289 1.00 91.56 214 HIS A CA 1
ATOM 1682 C C . HIS A 1 214 ? -7.825 1.223 9.234 1.00 91.56 214 HIS A C 1
ATOM 1684 O O . HIS A 1 214 ? -8.466 1.456 10.261 1.00 91.56 214 HIS A O 1
ATOM 1690 N N . PHE A 1 215 ? -7.365 0.000 8.946 1.00 92.25 215 PHE A N 1
ATOM 1691 C CA . PHE A 1 215 ? -7.661 -1.165 9.784 1.00 92.25 215 PHE A CA 1
ATOM 1692 C C . PHE A 1 215 ? -7.046 -1.058 11.182 1.00 92.25 215 PHE A C 1
ATOM 1694 O O . PHE A 1 215 ? -7.705 -1.405 12.166 1.00 92.25 215 PHE A O 1
ATOM 1701 N N . HIS A 1 216 ? -5.828 -0.522 11.293 1.00 91.69 216 HIS A N 1
ATOM 1702 C CA . HIS A 1 216 ? -5.195 -0.276 12.587 1.00 91.69 216 HIS A CA 1
ATOM 1703 C C . HIS A 1 216 ? -6.023 0.698 13.437 1.00 91.69 216 HIS A C 1
ATOM 1705 O O . HIS A 1 216 ? -6.375 0.404 14.584 1.00 91.69 216 HIS A O 1
ATOM 1711 N N . SER A 1 217 ? -6.390 1.839 12.849 1.00 88.19 217 SER A N 1
ATOM 1712 C CA . SER A 1 217 ? -7.127 2.909 13.525 1.00 88.19 217 SER A CA 1
ATOM 1713 C C . SER A 1 217 ? -8.535 2.469 13.913 1.00 88.19 217 SER A C 1
ATOM 1715 O O . SER A 1 217 ? -8.976 2.714 15.035 1.00 88.19 217 SER A O 1
ATOM 1717 N N . GLN A 1 218 ? -9.219 1.749 13.022 1.00 91.88 218 GLN A N 1
ATOM 1718 C CA . GLN A 1 218 ? -10.526 1.156 13.284 1.00 91.88 218 GLN A CA 1
ATOM 1719 C C . GLN A 1 218 ? -10.478 0.168 14.457 1.00 91.88 218 GLN A C 1
ATOM 1721 O O . GLN A 1 218 ? -11.287 0.265 15.383 1.00 91.88 218 GLN A O 1
ATOM 1726 N N . GLY A 1 219 ? -9.512 -0.757 14.447 1.00 91.44 219 GLY A N 1
ATOM 1727 C CA . GLY A 1 219 ? -9.356 -1.755 15.503 1.00 91.44 219 GLY A CA 1
ATOM 1728 C C . GLY A 1 219 ? -9.116 -1.114 16.871 1.00 91.44 219 GLY A C 1
ATOM 1729 O O . GLY A 1 219 ? -9.800 -1.438 17.844 1.00 91.44 219 GLY A O 1
ATOM 1730 N N . LYS A 1 220 ? -8.193 -0.148 16.943 1.00 90.75 220 LYS A N 1
ATOM 1731 C CA . LYS A 1 220 ? -7.873 0.580 18.181 1.00 90.75 220 LYS A CA 1
ATOM 1732 C C . LYS A 1 220 ? -9.041 1.423 18.688 1.00 90.75 220 LYS A C 1
ATOM 1734 O O . LYS A 1 220 ? -9.349 1.358 19.879 1.00 90.75 220 LYS A O 1
ATOM 1739 N N . ALA A 1 221 ? -9.723 2.156 17.807 1.00 88.69 221 ALA A N 1
ATOM 1740 C CA . ALA A 1 221 ? -10.882 2.961 18.184 1.00 88.69 221 ALA A CA 1
ATOM 1741 C C . ALA A 1 221 ? -11.992 2.099 18.794 1.00 88.69 221 ALA A C 1
ATOM 1743 O O . ALA A 1 221 ? -12.547 2.449 19.835 1.00 88.69 221 ALA A O 1
ATOM 1744 N N . SER A 1 222 ? -12.259 0.931 18.206 1.00 91.44 222 SER A N 1
ATOM 1745 C CA . SER A 1 222 ? -13.269 0.005 18.718 1.00 91.44 222 SER A CA 1
ATOM 1746 C C . SER A 1 222 ? -12.941 -0.510 20.123 1.00 91.44 222 SER A C 1
ATOM 1748 O O . SER A 1 222 ? -13.813 -0.539 20.993 1.00 91.44 222 SER A O 1
ATOM 1750 N N . VAL A 1 223 ? -11.673 -0.850 20.385 1.00 93.06 223 VAL A N 1
ATOM 1751 C CA . VAL A 1 223 ? -11.219 -1.291 21.716 1.00 93.06 223 VAL A CA 1
ATOM 1752 C C . VAL A 1 223 ? -11.352 -0.171 22.751 1.00 93.06 223 VAL A C 1
ATOM 1754 O O . VAL A 1 223 ? -11.859 -0.412 23.847 1.00 93.06 223 VAL A O 1
ATOM 1757 N N . ILE A 1 224 ? -10.945 1.056 22.414 1.00 91.12 224 ILE A N 1
ATOM 1758 C CA . ILE A 1 224 ? -11.038 2.210 23.324 1.00 91.12 224 ILE A CA 1
ATOM 1759 C C . ILE A 1 224 ? -12.502 2.519 23.659 1.00 91.12 224 ILE A C 1
ATOM 1761 O O . ILE A 1 224 ? -12.844 2.686 24.829 1.00 91.12 224 ILE A O 1
ATOM 1765 N N . VAL A 1 225 ? -13.384 2.549 22.658 1.00 89.75 225 VAL A N 1
ATOM 1766 C CA . VAL A 1 225 ? -14.819 2.789 22.874 1.00 89.75 225 VAL A CA 1
ATOM 1767 C C . VAL A 1 225 ? -15.438 1.681 23.718 1.00 89.75 225 VAL A C 1
ATOM 1769 O O . VAL A 1 225 ? -16.161 1.974 24.668 1.00 89.75 225 VAL A O 1
ATOM 1772 N N . SER A 1 226 ? -15.105 0.419 23.438 1.00 94.44 226 SER A N 1
ATOM 1773 C CA . SER A 1 226 ? -15.528 -0.716 24.263 1.00 94.44 226 SER A CA 1
ATOM 1774 C C . SER A 1 226 ? -15.096 -0.554 25.724 1.00 94.44 226 SER A C 1
ATOM 1776 O O . SER A 1 226 ? -15.902 -0.776 26.626 1.00 94.44 226 SER A O 1
ATOM 1778 N N . LEU A 1 227 ? -13.852 -0.129 25.977 1.00 94.56 227 LEU A N 1
ATOM 1779 C CA . LEU A 1 227 ? -13.339 0.114 27.327 1.00 94.56 227 LEU A CA 1
ATOM 1780 C C . LEU A 1 227 ? -14.145 1.206 28.048 1.00 94.56 227 LEU A C 1
ATOM 1782 O O . LEU A 1 227 ? -14.589 0.998 29.175 1.00 94.56 227 LEU A O 1
ATOM 1786 N N . VAL A 1 228 ? -14.367 2.351 27.396 1.00 92.94 228 VAL A N 1
ATOM 1787 C CA . VAL A 1 228 ? -15.114 3.481 27.977 1.00 92.94 228 VAL A CA 1
ATOM 1788 C C . VAL A 1 228 ? -16.556 3.080 28.295 1.00 92.94 228 VAL A C 1
ATOM 1790 O O . VAL A 1 228 ? -17.041 3.340 29.398 1.00 92.94 228 VAL A O 1
ATOM 1793 N N . LEU A 1 229 ? -17.227 2.392 27.366 1.00 93.00 229 LEU A N 1
ATOM 1794 C CA . LEU A 1 229 ? -18.583 1.883 27.573 1.00 93.00 229 LEU A CA 1
ATOM 1795 C C . LEU A 1 229 ? -18.632 0.823 28.678 1.00 93.00 229 LEU A C 1
ATOM 1797 O O . LEU A 1 229 ? -19.560 0.828 29.483 1.00 93.00 229 LEU A O 1
ATOM 1801 N N . GLY A 1 230 ? -17.621 -0.044 28.757 1.00 95.31 230 GLY A N 1
ATOM 1802 C CA . GLY A 1 230 ? -17.486 -1.051 29.806 1.00 95.31 230 GLY A CA 1
ATOM 1803 C C . GLY A 1 230 ? -17.315 -0.436 31.195 1.00 95.31 230 GLY A C 1
ATOM 1804 O O . GLY A 1 230 ? -17.966 -0.880 32.138 1.00 95.31 230 GLY A O 1
ATOM 1805 N N . ILE A 1 231 ? -16.513 0.626 31.327 1.00 94.44 231 ILE A N 1
ATOM 1806 C CA . ILE A 1 231 ? -16.359 1.373 32.587 1.00 94.44 231 ILE A CA 1
ATOM 1807 C C . ILE A 1 231 ? -17.684 2.037 32.978 1.00 94.44 231 ILE A C 1
ATOM 1809 O O . ILE A 1 231 ? -18.115 1.927 34.129 1.00 94.44 231 ILE A O 1
ATOM 1813 N N . ALA A 1 232 ? -18.364 2.681 32.025 1.00 92.06 232 ALA A N 1
ATOM 1814 C CA . ALA A 1 232 ? -19.662 3.306 32.266 1.00 92.06 232 ALA A CA 1
ATOM 1815 C C . ALA A 1 232 ? -20.712 2.271 32.710 1.00 92.06 232 ALA A C 1
ATOM 1817 O O . ALA A 1 232 ? -21.361 2.456 33.742 1.00 92.06 232 ALA A O 1
ATOM 1818 N N . ALA A 1 233 ? -20.820 1.144 32.001 1.00 96.38 233 ALA A N 1
ATOM 1819 C CA . ALA A 1 233 ? -21.693 0.034 32.370 1.00 96.38 233 ALA A CA 1
ATOM 1820 C C . ALA A 1 233 ? -21.335 -0.534 33.752 1.00 96.38 233 ALA A C 1
ATOM 1822 O O . ALA A 1 233 ? -22.212 -0.692 34.595 1.00 96.38 233 ALA A O 1
ATOM 1823 N N . GLY A 1 234 ? -20.052 -0.769 34.032 1.00 94.44 234 GLY A N 1
ATOM 1824 C CA . GLY A 1 234 ? -19.587 -1.254 35.331 1.00 94.44 234 GLY A CA 1
ATOM 1825 C C . GLY A 1 234 ? -19.975 -0.322 36.481 1.00 94.44 234 GLY A C 1
ATOM 1826 O O . GLY A 1 234 ? -20.476 -0.785 37.504 1.00 94.44 234 GLY A O 1
ATOM 1827 N N . SER A 1 235 ? -19.831 0.995 36.296 1.00 93.00 235 SER A N 1
ATOM 1828 C CA . SER A 1 235 ? -20.232 1.984 37.304 1.00 93.00 235 SER A CA 1
ATOM 1829 C C . SER A 1 235 ? -21.739 1.956 37.593 1.00 93.00 235 SER A C 1
ATOM 1831 O O . SER A 1 235 ? -22.138 1.954 38.759 1.00 93.00 235 SER A O 1
ATOM 1833 N N . LEU A 1 236 ? -22.578 1.833 36.555 1.00 94.00 236 LEU A N 1
ATOM 1834 C CA . LEU A 1 236 ? -24.023 1.651 36.715 1.00 94.00 236 LEU A CA 1
ATOM 1835 C C . LEU A 1 236 ? -24.350 0.329 37.410 1.00 94.00 236 LEU A C 1
ATOM 1837 O O . LEU A 1 236 ? -25.198 0.304 38.296 1.00 94.00 236 LEU A O 1
ATOM 1841 N N . GLY A 1 237 ? -23.650 -0.752 37.061 1.00 94.62 237 GLY A N 1
ATOM 1842 C CA . GLY A 1 237 ? -23.809 -2.055 37.703 1.00 94.62 237 GLY A CA 1
ATOM 1843 C C . GLY A 1 237 ? -23.522 -2.006 39.205 1.00 94.62 237 GLY A C 1
ATOM 1844 O O . GLY A 1 237 ? -24.267 -2.594 39.987 1.00 94.62 237 GLY A O 1
ATOM 1845 N N . VAL A 1 238 ? -22.502 -1.253 39.635 1.00 93.94 238 VAL A N 1
ATOM 1846 C CA . VAL A 1 238 ? -22.196 -1.041 41.063 1.00 93.94 238 VAL A CA 1
ATOM 1847 C C . VAL A 1 238 ? -23.306 -0.256 41.766 1.00 93.94 238 VAL A C 1
ATOM 1849 O O . VAL A 1 238 ? -23.680 -0.612 42.884 1.00 93.94 238 VAL A O 1
ATOM 1852 N N . LEU A 1 239 ? -23.856 0.783 41.128 1.00 92.06 239 LEU A N 1
ATOM 1853 C CA . LEU A 1 239 ? -24.972 1.556 41.685 1.00 92.06 239 LEU A CA 1
ATOM 1854 C C . LEU A 1 239 ? -26.233 0.695 41.837 1.00 92.06 239 LEU A C 1
ATOM 1856 O O . LEU A 1 239 ? -26.796 0.640 42.930 1.00 92.06 239 LEU A O 1
ATOM 1860 N N . ILE A 1 240 ? -26.606 -0.046 40.788 1.00 94.00 240 ILE A N 1
ATOM 1861 C CA . ILE A 1 240 ? -27.747 -0.976 40.804 1.00 94.00 240 ILE A CA 1
ATOM 1862 C C . ILE A 1 240 ? -27.546 -2.055 41.874 1.00 94.00 240 ILE A C 1
ATOM 1864 O O . ILE A 1 240 ? -28.464 -2.374 42.622 1.00 94.00 240 ILE A O 1
ATOM 1868 N N . SER A 1 241 ? -26.330 -2.592 42.007 1.00 94.38 241 SER A N 1
ATOM 1869 C CA . SER A 1 241 ? -26.029 -3.626 43.007 1.00 94.38 241 SER A CA 1
ATOM 1870 C C . SER A 1 241 ? -26.139 -3.111 44.444 1.00 94.38 241 SER A C 1
ATOM 1872 O O . SER A 1 241 ? -26.517 -3.869 45.333 1.00 94.38 241 SER A O 1
ATOM 1874 N N . ARG A 1 242 ? -25.812 -1.834 44.688 1.00 93.88 242 ARG A N 1
ATOM 1875 C CA . ARG A 1 242 ? -25.923 -1.213 46.018 1.00 93.88 242 ARG A CA 1
ATOM 1876 C C . ARG A 1 242 ? -27.365 -0.940 46.427 1.00 93.88 242 ARG A C 1
ATOM 1878 O O . ARG A 1 242 ? -27.694 -1.095 47.598 1.00 93.88 242 ARG A O 1
ATOM 1885 N N . GLU A 1 243 ? -28.198 -0.505 45.490 1.00 94.62 243 GLU A N 1
ATOM 1886 C CA . GLU A 1 243 ? -29.601 -0.167 45.753 1.00 94.62 243 GLU A CA 1
ATOM 1887 C C . GLU A 1 243 ? -30.524 -1.399 45.688 1.00 94.62 243 GLU A C 1
ATOM 1889 O O . GLU A 1 243 ? -31.521 -1.480 46.411 1.00 94.62 243 GLU A O 1
ATOM 1894 N N . GLY A 1 244 ? -30.132 -2.398 44.896 1.00 93.94 244 GLY A N 1
ATOM 1895 C CA . GLY A 1 244 ? -30.884 -3.614 44.618 1.00 93.94 244 GLY A CA 1
ATOM 1896 C C . GLY A 1 244 ? -31.675 -3.500 43.314 1.00 93.94 244 GLY A C 1
ATOM 1897 O O . GLY A 1 244 ? -32.335 -2.495 43.056 1.00 93.94 244 GLY A O 1
ATOM 1898 N N . TRP A 1 245 ? -31.651 -4.568 42.513 1.00 93.50 245 TRP A N 1
ATOM 1899 C CA . TRP A 1 245 ? -32.265 -4.619 41.179 1.00 93.50 245 TRP A CA 1
ATOM 1900 C C . TRP A 1 245 ? -33.757 -4.267 41.165 1.00 93.50 245 TRP A C 1
ATOM 1902 O O . TRP A 1 245 ? -34.204 -3.597 40.243 1.00 93.50 245 TRP A O 1
ATOM 1912 N N . ASP A 1 246 ? -34.506 -4.657 42.199 1.00 94.00 246 ASP A N 1
ATOM 1913 C CA . ASP A 1 246 ? -35.950 -4.395 42.281 1.00 94.00 246 ASP A CA 1
ATOM 1914 C C . ASP A 1 246 ? -36.284 -2.947 42.672 1.00 94.00 246 ASP A C 1
ATOM 1916 O O . ASP A 1 246 ? -37.415 -2.496 42.493 1.00 94.00 246 ASP A O 1
ATOM 1920 N N . LYS A 1 247 ? -35.320 -2.225 43.258 1.00 92.62 247 LYS A N 1
ATOM 1921 C CA . LYS A 1 247 ? -35.518 -0.873 43.804 1.00 92.62 247 LYS A CA 1
ATOM 1922 C C . LYS A 1 247 ? -34.946 0.217 42.908 1.00 92.62 247 LYS A C 1
ATOM 1924 O O . LYS A 1 247 ? -35.429 1.346 42.964 1.00 92.62 247 LYS A O 1
ATOM 1929 N N . SER A 1 248 ? -33.936 -0.104 42.104 1.00 91.94 248 SER A N 1
ATOM 1930 C CA . SER A 1 248 ? -33.334 0.850 41.181 1.00 91.94 248 SER A CA 1
ATOM 1931 C C . SER A 1 248 ? -34.309 1.302 40.098 1.00 91.94 248 SER A C 1
ATOM 1933 O O . SER A 1 248 ? -35.123 0.533 39.591 1.00 91.94 248 SER A O 1
ATOM 1935 N N . ASP A 1 249 ? -34.189 2.568 39.692 1.00 91.31 249 ASP A N 1
ATOM 1936 C CA . ASP A 1 249 ? -34.965 3.104 38.572 1.00 91.31 249 ASP A CA 1
ATOM 1937 C C . ASP A 1 249 ? -34.675 2.288 37.298 1.00 91.31 249 ASP A C 1
ATOM 1939 O O . ASP A 1 249 ? -33.519 2.116 36.894 1.00 91.31 249 ASP A O 1
ATOM 1943 N N . ASN A 1 250 ? -35.739 1.837 36.624 1.00 89.69 250 ASN A N 1
ATOM 1944 C CA . ASN A 1 250 ? -35.687 1.128 35.342 1.00 89.69 250 ASN A CA 1
ATOM 1945 C C . ASN A 1 250 ? -34.778 1.821 34.312 1.00 89.69 250 ASN A C 1
ATOM 1947 O O . ASN A 1 250 ? -34.169 1.160 33.474 1.00 89.69 250 ASN A O 1
ATOM 1951 N N . ARG A 1 251 ? -34.639 3.152 34.372 1.00 87.75 251 ARG A N 1
ATOM 1952 C CA . ARG A 1 251 ? -33.724 3.919 33.510 1.00 87.75 251 ARG A CA 1
ATOM 1953 C C . ARG A 1 251 ? -32.263 3.500 33.673 1.00 87.75 251 ARG A C 1
ATOM 1955 O O . ARG A 1 251 ? -31.557 3.404 32.667 1.00 87.75 251 ARG A O 1
ATOM 1962 N N . PHE A 1 252 ? -31.808 3.240 34.899 1.00 89.12 252 PHE A N 1
ATOM 1963 C CA . PHE A 1 252 ? -30.441 2.783 35.155 1.00 89.12 252 PHE A CA 1
ATOM 1964 C C . PHE A 1 252 ? -30.237 1.361 34.649 1.00 89.12 252 PHE A C 1
ATOM 1966 O O . PHE A 1 252 ? -29.229 1.093 34.000 1.00 89.12 252 PHE A O 1
ATOM 1973 N N . ILE A 1 253 ? -31.225 0.488 34.855 1.00 92.94 253 ILE A N 1
ATOM 1974 C CA . ILE A 1 253 ? -31.194 -0.903 34.388 1.00 92.94 253 ILE A CA 1
ATOM 1975 C C . ILE A 1 253 ? -31.117 -0.958 32.855 1.00 92.94 253 ILE A C 1
ATOM 1977 O O . ILE A 1 253 ? -30.257 -1.643 32.300 1.00 92.94 253 ILE A O 1
ATOM 1981 N N . TYR A 1 254 ? -31.953 -0.187 32.151 1.00 92.50 254 TYR A N 1
ATOM 1982 C CA . TYR A 1 254 ? -31.911 -0.128 30.687 1.00 92.50 254 TYR A CA 1
ATOM 1983 C C . TYR A 1 254 ? -30.612 0.483 30.159 1.00 92.50 254 TYR A C 1
ATOM 1985 O O . TYR A 1 254 ? -30.056 -0.022 29.185 1.00 92.50 254 TYR A O 1
ATOM 1993 N N . SER A 1 255 ? -30.099 1.532 30.806 1.00 91.00 255 SER A N 1
ATOM 1994 C CA . SER A 1 255 ? -28.823 2.147 30.415 1.00 91.00 255 SER A CA 1
ATOM 1995 C C . SER A 1 255 ? -27.655 1.181 30.621 1.00 91.00 255 SER A C 1
ATOM 1997 O O . SER A 1 255 ? -26.799 1.062 29.749 1.00 91.00 255 SER A O 1
ATOM 1999 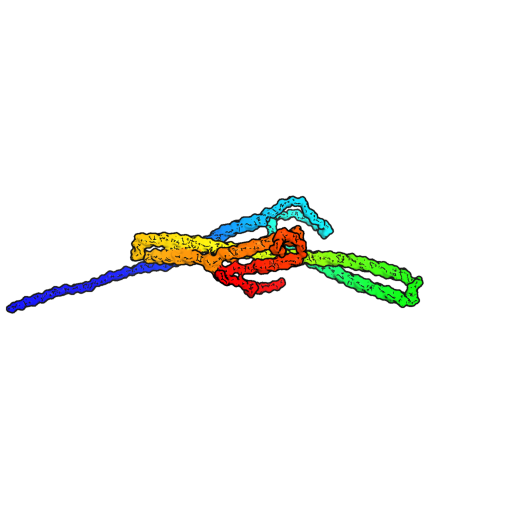N N . PHE A 1 256 ? -27.651 0.439 31.731 1.00 94.75 256 PHE A N 1
ATOM 2000 C CA . PHE A 1 256 ? -26.679 -0.615 32.005 1.00 94.75 256 PHE A CA 1
ATOM 2001 C C . PHE A 1 256 ? -26.698 -1.700 30.922 1.00 94.75 256 PHE A C 1
ATOM 2003 O O . PHE A 1 256 ? -25.648 -2.031 30.366 1.00 94.75 256 PHE A O 1
ATOM 2010 N N . ALA A 1 257 ? -27.881 -2.221 30.585 1.00 95.44 257 ALA A N 1
ATOM 2011 C CA . ALA A 1 257 ? -28.032 -3.254 29.562 1.00 95.44 257 ALA A CA 1
ATOM 2012 C C . ALA A 1 257 ? -27.583 -2.761 28.175 1.00 95.44 257 ALA A C 1
ATOM 2014 O O . ALA A 1 257 ? -26.859 -3.466 27.466 1.00 95.44 257 ALA A O 1
ATOM 2015 N N . LEU A 1 258 ? -27.958 -1.531 27.807 1.00 94.81 258 LEU A N 1
ATOM 2016 C CA . LEU A 1 258 ? -27.571 -0.911 26.541 1.00 94.81 258 LEU A CA 1
ATOM 2017 C C . LEU A 1 258 ? -26.052 -0.723 26.447 1.00 94.81 258 LEU A C 1
ATOM 2019 O O . LEU A 1 258 ? -25.441 -1.199 25.493 1.00 94.81 258 LEU A O 1
ATOM 2023 N N . LEU A 1 259 ? -25.434 -0.082 27.444 1.00 93.19 259 LEU A N 1
ATOM 2024 C CA . LEU A 1 259 ? -23.988 0.162 27.465 1.00 93.19 259 LEU A CA 1
ATOM 2025 C C . LEU A 1 259 ? -23.190 -1.145 27.462 1.00 93.19 259 LEU A C 1
ATOM 2027 O O . LEU A 1 259 ? -22.209 -1.249 26.733 1.00 93.19 259 LEU A O 1
ATOM 2031 N N . SER A 1 260 ? -23.639 -2.159 28.208 1.00 97.06 260 SER A N 1
ATOM 2032 C CA . SER A 1 260 ? -23.007 -3.487 28.216 1.00 97.06 260 SER A CA 1
ATOM 2033 C C . SER A 1 260 ? -23.061 -4.145 26.836 1.00 97.06 260 SER A C 1
ATOM 2035 O O . SER A 1 260 ? -22.060 -4.672 26.355 1.00 97.06 260 SER A O 1
ATOM 2037 N N . THR A 1 261 ? -24.214 -4.070 26.166 1.00 96.50 261 THR A N 1
ATOM 2038 C CA . THR A 1 261 ? -24.392 -4.621 24.814 1.00 96.50 261 THR A CA 1
ATOM 2039 C C . THR A 1 261 ? -23.518 -3.885 23.799 1.00 96.50 261 THR A C 1
ATOM 2041 O O . THR A 1 261 ? -22.860 -4.522 22.979 1.00 96.50 261 THR A O 1
ATOM 2044 N N . MET A 1 262 ? -23.453 -2.552 23.873 1.00 93.50 262 MET A N 1
ATOM 2045 C CA . MET A 1 262 ? -22.599 -1.751 22.992 1.00 93.50 262 MET A CA 1
ATOM 2046 C C . MET A 1 262 ? -21.110 -2.016 23.242 1.00 93.50 262 MET A C 1
ATOM 2048 O O . MET A 1 262 ? -20.357 -2.158 22.282 1.00 93.50 262 MET A O 1
ATOM 2052 N N . ALA A 1 263 ? -20.685 -2.142 24.503 1.00 96.00 263 ALA A N 1
ATOM 2053 C CA . ALA A 1 263 ? -19.313 -2.509 24.843 1.00 96.00 263 ALA A CA 1
ATOM 2054 C C . ALA A 1 263 ? -18.943 -3.866 24.225 1.00 96.00 263 ALA A C 1
ATOM 2056 O O . ALA A 1 263 ? -17.938 -3.973 23.528 1.00 96.00 263 ALA A O 1
ATOM 2057 N N . LEU A 1 264 ? -19.798 -4.883 24.384 1.00 96.69 264 LEU A N 1
ATOM 2058 C CA . LEU A 1 264 ? -19.587 -6.193 23.763 1.00 96.69 264 LEU A CA 1
ATOM 2059 C C . LEU A 1 264 ? -19.533 -6.110 22.232 1.00 96.69 264 LEU A C 1
ATOM 2061 O O . LEU A 1 264 ?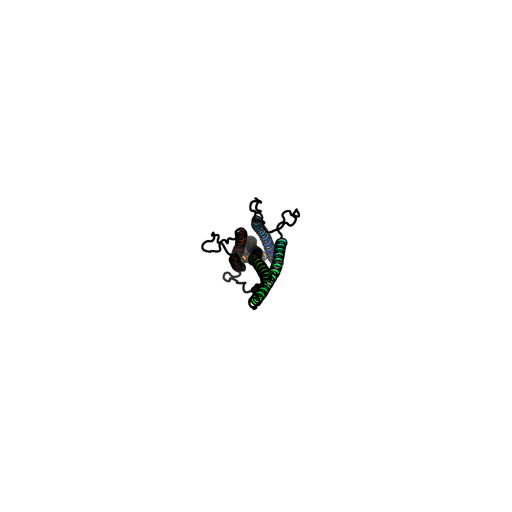 -18.654 -6.722 21.628 1.00 96.69 264 LEU A O 1
ATOM 2065 N N . PHE A 1 265 ? -20.423 -5.337 21.608 1.00 94.69 265 PHE A N 1
ATOM 2066 C CA . PHE A 1 265 ? -20.434 -5.132 20.160 1.00 94.69 265 PHE A CA 1
ATOM 2067 C C . PHE A 1 265 ? -19.110 -4.537 19.655 1.00 94.69 265 PHE A C 1
ATOM 2069 O O . PHE A 1 265 ? -18.461 -5.128 18.790 1.00 94.69 265 PHE A O 1
ATOM 2076 N N . PHE A 1 266 ? -18.661 -3.418 20.233 1.00 92.81 266 PHE A N 1
ATOM 2077 C CA . PHE A 1 266 ? -17.395 -2.787 19.847 1.00 92.81 266 PHE A CA 1
ATOM 2078 C C . PHE A 1 266 ? -16.174 -3.639 20.222 1.00 92.81 266 PHE A C 1
ATOM 2080 O O . PHE A 1 266 ? -15.159 -3.584 19.532 1.00 92.81 266 PHE A O 1
ATOM 2087 N N . ASN A 1 267 ? -16.252 -4.484 21.248 1.00 94.69 267 ASN A N 1
ATOM 2088 C CA . ASN A 1 267 ? -15.179 -5.430 21.550 1.00 94.69 267 ASN A CA 1
ATOM 2089 C C . ASN A 1 267 ? -15.037 -6.521 20.474 1.00 94.69 267 ASN A C 1
ATOM 2091 O O . ASN A 1 267 ? -13.930 -6.955 20.169 1.00 94.69 267 ASN A O 1
ATOM 2095 N N . GLN A 1 268 ? -16.152 -6.981 19.894 1.00 94.31 268 GLN A N 1
ATOM 2096 C CA . GLN A 1 268 ? -16.137 -8.021 18.858 1.00 94.31 268 GLN A CA 1
ATOM 2097 C C . GLN A 1 268 ? -15.853 -7.471 17.455 1.00 94.31 268 GLN A C 1
ATOM 2099 O O . GLN A 1 268 ? -15.391 -8.223 16.596 1.00 94.31 268 GLN A O 1
ATOM 2104 N N . LEU A 1 269 ? -16.080 -6.177 17.212 1.00 91.44 269 LEU A N 1
ATOM 2105 C CA . LEU A 1 269 ? -15.916 -5.558 15.893 1.00 91.44 269 LEU A CA 1
ATOM 2106 C C . LEU A 1 269 ? -14.522 -5.800 15.263 1.00 91.44 269 LEU A C 1
ATOM 2108 O O . LEU A 1 269 ? -14.489 -6.248 14.117 1.00 91.44 269 LEU A O 1
ATOM 2112 N N . PRO A 1 270 ? -13.377 -5.620 15.965 1.00 92.31 270 PRO A N 1
ATOM 2113 C CA . PRO A 1 270 ? -12.057 -5.874 15.378 1.00 92.31 270 PRO A CA 1
ATOM 2114 C C . PRO A 1 270 ? -11.842 -7.336 14.993 1.00 92.31 270 PRO A C 1
ATOM 2116 O O . PRO A 1 270 ? -11.098 -7.630 14.061 1.00 92.31 270 PRO A O 1
ATOM 2119 N N . ARG A 1 271 ? -12.486 -8.262 15.715 1.00 90.19 271 ARG A N 1
ATOM 2120 C CA . ARG A 1 271 ? -12.397 -9.699 15.448 1.00 90.19 271 ARG A CA 1
ATOM 2121 C C . ARG A 1 271 ? -13.208 -10.077 14.215 1.00 90.19 271 ARG A C 1
ATOM 2123 O O . ARG A 1 271 ? -12.701 -10.806 13.372 1.00 90.19 271 ARG A O 1
ATOM 2130 N N . VAL A 1 272 ? -14.434 -9.562 14.105 1.00 89.31 272 VAL A N 1
ATOM 2131 C CA . VAL A 1 272 ? -15.306 -9.784 12.940 1.00 89.31 272 VAL A CA 1
ATOM 2132 C C . VAL A 1 272 ? -14.672 -9.207 11.677 1.00 89.31 272 VAL A C 1
ATOM 2134 O O . VAL A 1 272 ? -14.647 -9.869 10.648 1.00 89.31 272 VAL A O 1
ATOM 2137 N N . LEU A 1 273 ? -14.095 -8.008 11.770 1.00 89.56 273 LEU A N 1
ATOM 2138 C CA . LEU A 1 273 ? -13.432 -7.341 10.648 1.00 89.56 273 LEU A CA 1
ATOM 2139 C C . LEU A 1 273 ? -11.972 -7.758 10.452 1.00 89.56 273 LEU A C 1
ATOM 2141 O O . LEU A 1 273 ? -11.301 -7.200 9.586 1.00 89.56 273 LEU A O 1
ATOM 2145 N N . GLN A 1 274 ? -11.463 -8.675 11.280 1.00 91.69 274 GLN A N 1
ATOM 2146 C CA . GLN A 1 274 ? -10.072 -9.130 11.266 1.00 91.69 274 GLN A CA 1
ATOM 2147 C C . GLN A 1 274 ? -9.059 -7.982 11.154 1.00 91.69 274 GLN A C 1
ATOM 2149 O O . GLN A 1 274 ? -8.090 -8.065 10.399 1.00 91.69 274 GLN A O 1
ATOM 2154 N N . SER A 1 275 ? -9.285 -6.890 11.889 1.00 90.94 275 SER A N 1
ATOM 2155 C CA . SER A 1 275 ? -8.536 -5.641 11.721 1.00 90.94 275 SER A CA 1
ATOM 2156 C C . SER A 1 275 ? -7.022 -5.845 11.828 1.00 90.94 275 SER A C 1
ATOM 2158 O O . SER A 1 275 ? -6.277 -5.258 11.052 1.00 90.94 275 SER A O 1
ATOM 2160 N N . GLU A 1 276 ? -6.562 -6.726 12.722 1.00 91.31 276 GLU A N 1
ATOM 2161 C CA . GLU A 1 276 ? -5.135 -7.041 12.867 1.00 91.31 276 GLU A CA 1
ATOM 2162 C C . GLU A 1 276 ? -4.574 -7.799 11.655 1.00 91.31 276 GLU A C 1
ATOM 2164 O O . GLU A 1 276 ? -3.532 -7.430 11.128 1.00 91.31 276 GLU A O 1
ATOM 2169 N N . ILE A 1 277 ? -5.276 -8.822 11.160 1.00 91.75 277 ILE A N 1
ATOM 2170 C CA . ILE A 1 277 ? -4.834 -9.597 9.988 1.00 91.75 277 ILE A CA 1
ATOM 2171 C C . ILE A 1 277 ? -4.812 -8.698 8.748 1.00 91.75 277 ILE A C 1
ATOM 2173 O O . ILE A 1 277 ? -3.857 -8.722 7.975 1.00 91.75 277 ILE A O 1
ATOM 2177 N N . ASN A 1 278 ? -5.841 -7.867 8.576 1.00 91.25 278 ASN A N 1
ATOM 2178 C CA . ASN A 1 278 ? -5.923 -6.919 7.472 1.00 91.25 278 ASN A CA 1
ATOM 2179 C C . ASN A 1 278 ? -4.835 -5.843 7.557 1.00 91.25 278 ASN A C 1
ATOM 2181 O O . ASN A 1 278 ? -4.247 -5.499 6.531 1.00 91.25 278 ASN A O 1
ATOM 2185 N N . PHE A 1 279 ? -4.511 -5.360 8.758 1.00 93.19 279 PHE A N 1
ATOM 2186 C CA . PHE A 1 279 ? -3.367 -4.478 8.984 1.00 93.19 279 PHE A CA 1
ATOM 2187 C C . PHE A 1 279 ? -2.049 -5.148 8.577 1.00 93.19 279 PHE A C 1
ATOM 2189 O O . PHE A 1 279 ? -1.330 -4.595 7.747 1.00 93.19 279 PHE A O 1
ATOM 2196 N N . GLN A 1 280 ? -1.759 -6.343 9.099 1.00 92.50 280 GLN A N 1
ATOM 2197 C CA . GLN A 1 280 ? -0.519 -7.080 8.822 1.00 92.50 280 GLN A CA 1
ATOM 2198 C C . GLN A 1 280 ? -0.373 -7.366 7.320 1.00 92.50 280 GLN A C 1
ATOM 2200 O O . GLN A 1 280 ? 0.639 -7.015 6.724 1.00 92.50 280 GLN A O 1
ATOM 2205 N N . ASN A 1 281 ? -1.425 -7.878 6.672 1.00 92.00 281 ASN A N 1
ATOM 2206 C CA . ASN A 1 281 ? -1.416 -8.166 5.237 1.00 92.00 281 ASN A CA 1
ATOM 2207 C C . ASN A 1 281 ? -1.124 -6.924 4.384 1.00 92.00 281 ASN A C 1
ATOM 2209 O O . ASN A 1 281 ? -0.316 -6.988 3.460 1.00 92.00 281 ASN A O 1
ATOM 2213 N N . ASN A 1 282 ? -1.786 -5.797 4.666 1.00 92.44 282 ASN A N 1
ATOM 2214 C CA . ASN A 1 282 ? -1.572 -4.569 3.898 1.00 92.44 282 ASN A CA 1
ATOM 2215 C C . ASN A 1 282 ? -0.208 -3.938 4.198 1.00 92.44 282 ASN A C 1
ATOM 2217 O O . ASN A 1 282 ? 0.423 -3.405 3.288 1.00 92.44 282 ASN A O 1
ATOM 2221 N N . ARG A 1 283 ? 0.282 -4.047 5.438 1.00 93.25 283 ARG A N 1
ATOM 2222 C CA . ARG A 1 283 ? 1.633 -3.617 5.808 1.00 93.25 283 ARG A CA 1
ATOM 2223 C C . ARG A 1 283 ? 2.696 -4.425 5.066 1.00 93.25 283 ARG A C 1
ATOM 2225 O O . ARG A 1 283 ? 3.630 -3.840 4.532 1.00 93.25 283 ARG A O 1
ATOM 2232 N N . ASP A 1 284 ? 2.551 -5.742 4.998 1.00 93.06 284 ASP A N 1
ATOM 2233 C CA . ASP A 1 284 ? 3.534 -6.605 4.344 1.00 93.06 284 ASP A CA 1
ATOM 2234 C C . ASP A 1 284 ? 3.545 -6.383 2.818 1.00 93.06 284 ASP A C 1
ATOM 2236 O O . ASP A 1 284 ? 4.615 -6.333 2.213 1.00 93.06 284 ASP A O 1
ATOM 2240 N N . ILE A 1 285 ? 2.381 -6.143 2.195 1.00 92.62 285 ILE A N 1
ATOM 2241 C CA . ILE A 1 285 ? 2.303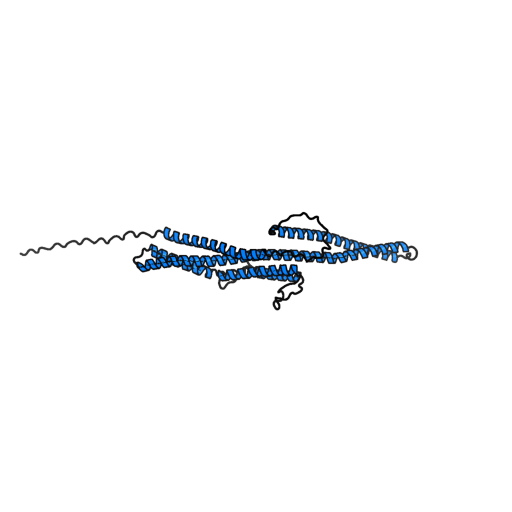 -5.728 0.780 1.00 92.62 285 ILE A CA 1
ATOM 2242 C C . ILE A 1 285 ? 2.969 -4.361 0.570 1.00 92.62 285 ILE A C 1
ATOM 2244 O O . ILE A 1 285 ? 3.735 -4.191 -0.378 1.00 92.62 285 ILE A O 1
ATOM 2248 N N . TYR A 1 286 ? 2.711 -3.392 1.453 1.00 93.69 286 TYR A N 1
ATOM 2249 C CA . TYR A 1 286 ? 3.359 -2.079 1.414 1.00 93.69 286 TYR A CA 1
ATOM 2250 C C . TYR A 1 286 ? 4.889 -2.197 1.468 1.00 93.69 286 TYR A C 1
ATOM 2252 O O . TYR A 1 286 ? 5.579 -1.619 0.627 1.00 93.69 286 TYR A O 1
ATOM 2260 N N . LEU A 1 287 ? 5.419 -2.994 2.400 1.00 92.19 287 LEU A N 1
ATOM 2261 C CA . LEU A 1 287 ? 6.853 -3.274 2.485 1.00 92.19 287 LEU A CA 1
ATOM 2262 C C . LEU A 1 287 ? 7.366 -3.955 1.210 1.00 92.19 287 LEU A C 1
ATOM 2264 O O . LEU A 1 287 ? 8.426 -3.585 0.713 1.00 92.19 287 LEU A O 1
ATOM 2268 N N . GLY A 1 288 ? 6.586 -4.867 0.625 1.00 92.62 288 GLY A N 1
ATOM 2269 C CA . GLY A 1 288 ? 6.892 -5.483 -0.665 1.00 92.62 288 GLY A CA 1
ATOM 2270 C C . GLY A 1 288 ? 7.070 -4.467 -1.799 1.00 92.62 288 GLY A C 1
ATOM 2271 O O . GLY A 1 288 ? 8.027 -4.577 -2.565 1.00 92.62 288 GLY A O 1
ATOM 2272 N N . TYR A 1 289 ? 6.212 -3.443 -1.881 1.00 94.06 289 TYR A N 1
ATOM 2273 C CA . TYR A 1 289 ? 6.377 -2.353 -2.851 1.00 94.06 289 TYR A CA 1
ATOM 2274 C C . TYR A 1 289 ? 7.640 -1.522 -2.590 1.00 94.06 289 TYR A C 1
ATOM 2276 O O . TYR A 1 289 ? 8.346 -1.176 -3.540 1.00 94.06 289 TYR A O 1
ATOM 2284 N N . LEU A 1 290 ? 7.961 -1.223 -1.325 1.00 91.44 290 LEU A N 1
ATOM 2285 C CA . LEU A 1 290 ? 9.190 -0.498 -0.980 1.00 91.44 290 LEU A CA 1
ATOM 2286 C C . LEU A 1 290 ? 10.445 -1.284 -1.369 1.00 91.44 290 LEU A C 1
ATOM 2288 O O . LEU A 1 290 ? 11.348 -0.722 -1.990 1.00 91.44 290 LEU A O 1
ATOM 2292 N N . THR A 1 291 ? 10.484 -2.583 -1.060 1.00 91.88 291 THR A N 1
ATOM 2293 C CA . THR A 1 291 ? 11.577 -3.471 -1.468 1.00 91.88 291 THR A CA 1
ATOM 2294 C C . THR A 1 291 ? 11.695 -3.521 -2.988 1.00 91.88 291 THR A C 1
ATOM 2296 O O . THR A 1 291 ? 12.790 -3.356 -3.518 1.00 91.88 291 THR A O 1
ATOM 2299 N N . LEU A 1 292 ? 10.577 -3.665 -3.707 1.00 93.44 292 LEU A N 1
ATOM 2300 C CA . LEU A 1 292 ? 10.582 -3.675 -5.168 1.00 93.44 292 LEU A CA 1
ATOM 2301 C C . LEU A 1 292 ? 11.114 -2.358 -5.748 1.00 93.44 292 LEU A C 1
ATOM 2303 O O . LEU A 1 292 ? 11.930 -2.378 -6.666 1.00 93.44 292 LEU A O 1
ATOM 2307 N N . ARG A 1 293 ? 10.710 -1.212 -5.191 1.00 92.06 293 ARG A N 1
ATOM 2308 C CA . ARG A 1 293 ? 11.212 0.101 -5.618 1.00 92.06 293 ARG A CA 1
ATOM 2309 C C . ARG A 1 293 ? 12.719 0.225 -5.386 1.00 92.06 293 ARG A C 1
ATOM 2311 O O . ARG A 1 293 ? 13.430 0.688 -6.274 1.00 92.06 293 ARG A O 1
ATOM 2318 N N . ASN A 1 294 ? 13.216 -0.231 -4.236 1.00 88.06 294 ASN A N 1
ATOM 2319 C CA . ASN A 1 294 ? 14.650 -0.255 -3.952 1.00 88.06 294 ASN A CA 1
ATOM 2320 C C . ASN A 1 294 ? 15.421 -1.166 -4.924 1.00 88.06 294 ASN A C 1
ATOM 2322 O O . ASN A 1 294 ? 16.505 -0.804 -5.382 1.00 88.06 294 ASN A O 1
ATOM 2326 N N . ASN A 1 295 ? 14.842 -2.308 -5.300 1.00 89.06 295 ASN A N 1
ATOM 2327 C CA . ASN A 1 295 ? 15.433 -3.206 -6.290 1.00 89.06 295 ASN A CA 1
ATOM 2328 C C . ASN A 1 295 ? 15.514 -2.541 -7.669 1.00 89.06 295 ASN A C 1
ATOM 2330 O O . ASN A 1 295 ? 16.553 -2.632 -8.316 1.00 89.06 295 ASN A O 1
ATOM 2334 N N . ILE A 1 296 ? 14.466 -1.826 -8.100 1.00 90.38 296 ILE A N 1
ATOM 2335 C CA . ILE A 1 296 ? 14.493 -1.072 -9.364 1.00 90.38 296 ILE A CA 1
ATOM 2336 C C . ILE A 1 296 ? 15.571 0.018 -9.317 1.00 90.38 296 ILE A C 1
ATOM 2338 O O . ILE A 1 296 ? 16.358 0.129 -10.252 1.00 90.38 296 ILE A O 1
ATOM 2342 N N . HIS A 1 297 ? 15.664 0.791 -8.230 1.00 85.00 297 HIS A N 1
ATOM 2343 C CA . HIS A 1 297 ? 16.712 1.809 -8.087 1.00 85.00 297 HIS A CA 1
ATOM 2344 C C . HIS A 1 297 ? 18.122 1.209 -8.100 1.00 85.00 297 HIS A C 1
ATOM 2346 O O . HIS A 1 297 ? 19.007 1.740 -8.768 1.00 85.00 297 HIS A O 1
ATOM 2352 N N . THR A 1 298 ? 18.320 0.087 -7.407 1.00 83.81 298 THR A N 1
ATOM 2353 C CA . THR A 1 298 ? 19.600 -0.633 -7.384 1.00 83.81 298 THR A CA 1
ATOM 2354 C C . THR A 1 298 ? 19.969 -1.137 -8.775 1.00 83.81 298 THR A C 1
ATOM 2356 O O . THR A 1 298 ? 21.106 -0.953 -9.209 1.00 83.81 298 THR A O 1
ATOM 2359 N N . PHE A 1 299 ? 19.007 -1.705 -9.505 1.00 86.94 299 PHE A N 1
ATOM 2360 C CA . PHE A 1 299 ? 19.213 -2.152 -10.879 1.00 86.94 299 PHE A CA 1
ATOM 2361 C C . PHE A 1 299 ? 19.584 -0.985 -11.799 1.00 86.94 299 PHE A C 1
ATOM 2363 O O . PHE A 1 299 ? 20.559 -1.077 -12.532 1.00 86.94 299 PHE A O 1
ATOM 2370 N N . VAL A 1 300 ? 18.881 0.148 -11.716 1.00 83.69 300 VAL A N 1
ATOM 2371 C CA . VAL A 1 300 ? 19.203 1.345 -12.516 1.00 83.69 300 VAL A CA 1
ATOM 2372 C C . VAL A 1 300 ? 20.601 1.892 -12.195 1.00 83.69 300 VAL A C 1
ATOM 2374 O O . VAL A 1 300 ? 21.270 2.407 -13.086 1.00 83.69 300 VAL A O 1
ATOM 2377 N N . ALA A 1 301 ? 21.059 1.782 -10.945 1.00 78.00 301 ALA A N 1
ATOM 2378 C CA . ALA A 1 301 ? 22.371 2.275 -10.529 1.00 78.00 301 ALA A CA 1
ATOM 2379 C C . ALA A 1 301 ? 23.533 1.323 -10.858 1.00 78.00 301 ALA A C 1
ATOM 2381 O O . ALA A 1 301 ? 24.659 1.780 -11.043 1.00 78.00 301 ALA A O 1
ATOM 2382 N N . THR A 1 302 ? 23.286 0.011 -10.881 1.00 80.38 302 THR A N 1
ATOM 2383 C CA . THR A 1 302 ? 24.350 -1.009 -10.951 1.00 80.38 302 THR A CA 1
ATOM 2384 C C . THR A 1 302 ? 24.285 -1.902 -12.185 1.00 80.38 302 THR A C 1
ATOM 2386 O O . THR A 1 302 ? 25.235 -2.639 -12.427 1.00 80.38 302 THR A O 1
ATOM 2389 N N . GLU A 1 303 ? 23.178 -1.867 -12.933 1.00 78.62 303 GLU A N 1
ATOM 2390 C CA . GLU A 1 303 ? 22.810 -2.821 -13.994 1.00 78.62 303 GLU A CA 1
ATOM 2391 C C . GLU A 1 303 ? 22.746 -4.287 -13.516 1.00 78.62 303 GLU A C 1
ATOM 2393 O O . GLU A 1 303 ? 22.713 -5.219 -14.319 1.00 78.62 303 GLU A O 1
ATOM 2398 N N . LYS A 1 304 ? 22.693 -4.509 -12.194 1.00 76.12 304 LYS A N 1
ATOM 2399 C CA . LYS A 1 304 ? 22.628 -5.835 -11.572 1.00 76.12 304 LYS A CA 1
ATOM 2400 C C . LYS A 1 304 ? 21.322 -6.027 -10.824 1.00 76.12 304 LYS A C 1
ATOM 2402 O O . LYS A 1 304 ? 20.848 -5.139 -10.115 1.00 76.12 304 LYS A O 1
ATOM 2407 N N . GLY A 1 305 ? 20.731 -7.208 -10.988 1.00 69.25 305 GLY A N 1
ATOM 2408 C CA . GLY A 1 305 ? 19.535 -7.601 -10.247 1.00 69.25 305 GLY A CA 1
ATOM 2409 C C . GLY A 1 305 ? 19.911 -8.168 -8.880 1.00 69.25 305 GLY A C 1
ATOM 2410 O O . GLY A 1 305 ? 20.850 -8.953 -8.783 1.00 69.25 305 GLY A O 1
ATOM 2411 N N . VAL A 1 306 ? 19.162 -7.794 -7.840 1.00 67.38 306 VAL A N 1
ATOM 2412 C CA . VAL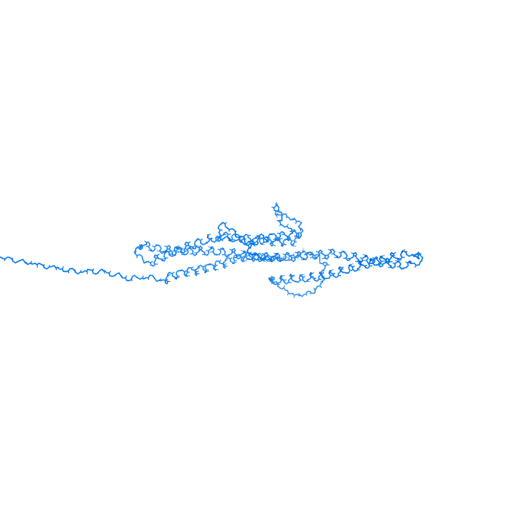 A 1 306 ? 19.253 -8.394 -6.496 1.00 67.38 306 VAL A CA 1
ATOM 2413 C C . VAL A 1 306 ? 18.058 -9.321 -6.287 1.00 67.38 306 VAL A C 1
ATOM 2415 O O . VAL A 1 306 ? 16.926 -8.936 -6.588 1.00 67.38 306 VAL A O 1
ATOM 2418 N N . GLY A 1 307 ? 18.298 -10.528 -5.767 1.00 61.91 307 GLY A N 1
ATOM 2419 C CA . GLY A 1 307 ? 17.236 -11.439 -5.328 1.00 61.91 307 GLY A CA 1
ATOM 2420 C C . GLY A 1 307 ? 16.393 -12.062 -6.443 1.00 61.91 307 GLY A C 1
ATOM 2421 O O . GLY A 1 307 ? 15.230 -12.394 -6.216 1.00 61.91 307 GLY A O 1
ATOM 2422 N N . VAL A 1 308 ? 16.948 -12.199 -7.651 1.00 60.78 308 VAL A N 1
ATOM 2423 C CA . VAL A 1 308 ? 16.275 -12.895 -8.765 1.00 60.78 308 VAL A CA 1
ATOM 2424 C C . VAL A 1 308 ? 16.314 -14.413 -8.571 1.00 60.78 308 VAL A C 1
ATOM 2426 O O . VAL A 1 308 ? 15.366 -15.098 -8.951 1.00 60.78 308 VAL A O 1
ATOM 2429 N N . ASP A 1 309 ? 17.376 -14.926 -7.946 1.00 63.19 309 ASP A N 1
ATOM 2430 C CA . ASP A 1 309 ? 17.491 -16.328 -7.559 1.00 63.19 309 ASP A CA 1
ATOM 2431 C C . ASP A 1 309 ? 16.957 -16.536 -6.126 1.00 63.19 309 ASP A C 1
ATOM 2433 O O . ASP A 1 309 ? 17.534 -15.995 -5.174 1.00 63.19 309 ASP A O 1
ATOM 2437 N N . PRO A 1 310 ? 15.869 -17.306 -5.934 1.00 63.38 310 PRO A N 1
ATOM 2438 C CA . PRO A 1 310 ? 15.357 -17.618 -4.603 1.00 63.38 310 PRO A CA 1
ATOM 2439 C C . PRO A 1 310 ? 16.337 -18.437 -3.748 1.00 63.38 310 PRO A C 1
ATOM 2441 O O . PRO A 1 310 ? 16.197 -18.437 -2.525 1.00 63.38 310 PRO A O 1
ATOM 2444 N N . GLU A 1 311 ? 17.324 -19.114 -4.345 1.00 70.94 311 GLU A N 1
ATOM 2445 C CA . GLU A 1 311 ? 18.347 -19.876 -3.615 1.00 70.94 311 GLU A CA 1
ATOM 2446 C C . GLU A 1 311 ? 19.515 -18.998 -3.128 1.00 70.94 311 GLU A C 1
ATOM 2448 O O . GLU A 1 311 ? 20.242 -19.393 -2.214 1.00 70.94 311 GLU A O 1
ATOM 2453 N N . ALA A 1 312 ? 19.684 -17.791 -3.684 1.00 69.69 312 ALA A N 1
ATOM 2454 C CA . ALA A 1 312 ? 20.785 -16.882 -3.364 1.00 69.69 312 ALA A CA 1
ATOM 2455 C C . ALA A 1 312 ? 20.341 -15.401 -3.391 1.00 69.69 312 ALA A C 1
ATOM 2457 O O . ALA A 1 312 ? 20.717 -14.655 -4.300 1.00 69.69 312 ALA A O 1
ATOM 2458 N N . PRO A 1 313 ? 19.581 -14.934 -2.381 1.00 64.69 313 PRO A N 1
ATOM 2459 C CA . PRO A 1 313 ? 18.983 -13.595 -2.382 1.00 64.69 313 PRO A CA 1
ATOM 2460 C C . PRO A 1 313 ? 20.007 -12.445 -2.406 1.00 64.69 313 PRO A C 1
ATOM 2462 O O . PRO A 1 313 ? 19.701 -11.369 -2.918 1.00 64.69 313 PRO A O 1
ATOM 2465 N N . ASP A 1 314 ? 21.223 -12.687 -1.909 1.00 69.00 314 ASP A N 1
ATOM 2466 C CA . ASP A 1 314 ? 22.300 -11.690 -1.815 1.00 69.00 314 ASP A CA 1
ATOM 2467 C C . ASP A 1 314 ? 23.219 -11.659 -3.048 1.00 69.00 314 ASP A C 1
ATOM 2469 O O . ASP A 1 314 ? 24.200 -10.910 -3.091 1.00 69.00 314 ASP A O 1
ATOM 2473 N N . ARG A 1 315 ? 22.950 -12.494 -4.058 1.00 70.25 315 ARG A N 1
ATOM 2474 C CA . ARG A 1 315 ? 23.779 -12.562 -5.258 1.00 70.25 315 ARG A CA 1
ATOM 2475 C C . ARG A 1 315 ? 23.374 -11.469 -6.245 1.00 70.25 315 ARG A C 1
ATOM 2477 O O . ARG A 1 315 ? 22.210 -11.340 -6.616 1.00 70.25 315 ARG A O 1
ATOM 2484 N N . PHE A 1 316 ? 24.367 -10.701 -6.684 1.00 67.25 316 PHE A N 1
ATOM 2485 C CA . PHE A 1 316 ? 24.226 -9.768 -7.794 1.00 67.25 316 PHE A CA 1
ATOM 2486 C C . PHE A 1 316 ? 24.489 -10.517 -9.092 1.00 67.25 316 PHE A C 1
ATOM 2488 O O . PHE A 1 316 ? 25.640 -10.842 -9.393 1.00 67.25 316 PHE A O 1
ATOM 2495 N N . ASP A 1 317 ? 23.432 -10.779 -9.849 1.00 66.94 317 ASP A N 1
ATOM 2496 C CA . ASP A 1 317 ? 23.551 -11.396 -11.163 1.00 66.94 317 ASP A CA 1
ATOM 2497 C C . ASP A 1 317 ? 23.436 -10.339 -12.262 1.00 66.94 317 ASP A C 1
ATOM 2499 O O . ASP A 1 317 ? 22.626 -9.405 -12.185 1.00 66.94 317 ASP A O 1
ATOM 2503 N N . ASP A 1 318 ? 24.259 -10.506 -13.297 1.00 70.69 318 ASP A N 1
ATOM 2504 C CA . ASP A 1 318 ? 24.189 -9.702 -14.510 1.00 70.69 318 ASP A CA 1
ATOM 2505 C C . ASP A 1 318 ? 22.892 -10.078 -15.244 1.00 70.69 318 ASP A C 1
ATOM 2507 O O . ASP A 1 318 ? 22.805 -11.091 -15.948 1.00 70.69 318 ASP A O 1
ATOM 2511 N N . LEU A 1 319 ? 21.840 -9.288 -15.027 1.00 71.19 319 LEU A N 1
ATOM 2512 C CA . LEU A 1 319 ? 20.545 -9.494 -15.658 1.00 71.19 319 LEU A CA 1
ATOM 2513 C C . LEU A 1 319 ? 20.419 -8.625 -16.901 1.00 71.19 319 LEU A C 1
ATOM 2515 O O . LEU A 1 319 ? 20.585 -7.411 -16.855 1.00 71.19 319 LEU A O 1
ATOM 2519 N N . GLN A 1 320 ? 19.995 -9.240 -18.003 1.00 83.00 320 GLN A N 1
ATOM 2520 C CA . GLN A 1 320 ? 19.476 -8.478 -19.134 1.00 83.00 320 GLN A CA 1
ATOM 2521 C C . GLN A 1 320 ? 18.272 -7.647 -18.673 1.00 83.00 320 GLN A C 1
ATOM 2523 O O . GLN A 1 320 ? 17.341 -8.197 -18.078 1.00 83.00 320 GLN A O 1
ATOM 2528 N N . THR A 1 321 ? 18.261 -6.353 -18.999 1.00 85.69 321 THR A N 1
ATOM 2529 C CA . THR A 1 321 ? 17.217 -5.396 -18.597 1.00 85.69 321 THR A CA 1
ATOM 2530 C C . THR A 1 321 ? 15.806 -5.901 -18.866 1.00 85.69 321 THR A C 1
ATOM 2532 O O . THR A 1 321 ? 14.943 -5.824 -17.998 1.00 85.69 321 THR A O 1
ATOM 2535 N N . ASN A 1 322 ? 15.578 -6.505 -20.033 1.00 86.75 322 ASN A N 1
ATOM 2536 C CA . ASN A 1 322 ? 14.291 -7.091 -20.397 1.00 86.75 322 ASN A CA 1
ATOM 2537 C C . ASN A 1 322 ? 13.815 -8.164 -19.388 1.00 86.75 322 ASN A C 1
ATOM 2539 O O . ASN A 1 322 ? 12.666 -8.143 -18.950 1.00 86.75 322 ASN A O 1
ATOM 2543 N N . ARG A 1 323 ? 14.710 -9.056 -18.935 1.00 87.69 323 ARG A N 1
ATOM 2544 C CA . ARG A 1 323 ? 14.368 -10.070 -17.919 1.00 87.69 323 ARG A CA 1
ATOM 2545 C C . ARG A 1 323 ? 14.041 -9.435 -16.573 1.00 87.69 323 ARG A C 1
ATOM 2547 O O . ARG A 1 323 ? 13.136 -9.907 -15.891 1.00 87.69 323 ARG A O 1
ATOM 2554 N N . PHE A 1 324 ? 14.760 -8.376 -16.206 1.00 90.38 324 PHE A N 1
ATOM 2555 C CA . PHE A 1 324 ? 14.491 -7.634 -14.979 1.00 90.38 324 PHE A CA 1
ATOM 2556 C C . PHE A 1 324 ? 13.130 -6.924 -15.037 1.00 90.38 324 PHE A C 1
ATOM 2558 O O . PHE A 1 324 ? 12.344 -7.024 -14.103 1.00 90.38 324 PHE A O 1
ATOM 2565 N N . ILE A 1 325 ? 12.785 -6.294 -16.162 1.00 92.31 325 ILE A N 1
ATOM 2566 C CA . ILE A 1 325 ? 11.461 -5.686 -16.367 1.00 92.31 325 ILE A CA 1
ATOM 2567 C C . ILE A 1 325 ? 10.348 -6.721 -16.165 1.00 92.31 325 ILE A C 1
ATOM 2569 O O . ILE A 1 325 ? 9.378 -6.445 -15.458 1.00 92.31 325 ILE A O 1
ATOM 2573 N N . HIS A 1 326 ? 10.496 -7.922 -16.728 1.00 91.75 326 HIS A N 1
ATOM 2574 C CA . HIS A 1 326 ? 9.508 -8.987 -16.560 1.00 91.75 326 HIS A CA 1
ATOM 2575 C C . HIS A 1 326 ? 9.428 -9.527 -15.126 1.00 91.75 326 HIS A C 1
ATOM 2577 O O . HIS A 1 326 ? 8.334 -9.864 -14.669 1.00 91.75 326 HIS A O 1
ATOM 2583 N N . SER A 1 327 ? 10.544 -9.594 -14.392 1.00 91.00 327 SER A N 1
ATOM 2584 C CA . SER A 1 327 ? 10.508 -9.988 -12.978 1.00 91.00 327 SER A CA 1
ATOM 2585 C C . SER A 1 327 ? 9.825 -8.925 -12.113 1.00 91.00 327 SER A C 1
ATOM 2587 O O . SER A 1 327 ? 9.047 -9.271 -11.220 1.00 91.00 327 SER A O 1
ATOM 2589 N N . VAL A 1 328 ? 10.026 -7.639 -12.423 1.00 93.44 328 VAL A N 1
ATOM 2590 C CA . VAL A 1 328 ? 9.301 -6.527 -11.795 1.00 93.44 328 VAL A CA 1
ATOM 2591 C C . VAL A 1 328 ? 7.806 -6.606 -12.106 1.00 93.44 328 VAL A C 1
ATOM 2593 O O . VAL A 1 328 ? 7.004 -6.501 -11.182 1.00 93.44 328 VAL A O 1
ATOM 2596 N N . ASP A 1 329 ? 7.416 -6.856 -13.360 1.00 93.94 329 ASP A N 1
ATOM 2597 C CA . ASP A 1 329 ? 6.007 -7.027 -13.747 1.00 93.94 329 ASP A CA 1
ATOM 2598 C C . ASP A 1 329 ? 5.346 -8.186 -12.985 1.00 93.94 329 ASP A C 1
ATOM 2600 O O . ASP A 1 329 ? 4.249 -8.032 -12.444 1.00 93.94 329 ASP A O 1
ATOM 2604 N N . ALA A 1 330 ? 6.028 -9.331 -12.881 1.00 92.62 330 ALA A N 1
ATOM 2605 C CA . ALA A 1 330 ? 5.538 -10.476 -12.118 1.00 92.62 330 ALA A CA 1
ATOM 2606 C C . ALA A 1 330 ? 5.359 -10.131 -10.631 1.00 92.62 330 ALA A C 1
ATOM 2608 O O . ALA A 1 330 ? 4.340 -10.483 -10.028 1.00 92.62 330 ALA A O 1
ATOM 2609 N N . LYS A 1 331 ? 6.309 -9.392 -10.041 1.00 92.69 331 LYS A N 1
ATOM 2610 C CA . LYS A 1 331 ? 6.219 -8.983 -8.637 1.00 92.69 331 LYS A CA 1
ATOM 2611 C C . LYS A 1 331 ? 5.130 -7.938 -8.403 1.00 92.69 331 LYS A C 1
ATOM 2613 O O . LYS A 1 331 ? 4.414 -8.028 -7.410 1.00 92.69 331 LYS A O 1
ATOM 2618 N N . LEU A 1 332 ? 4.954 -6.983 -9.318 1.00 93.50 332 LEU A N 1
ATOM 2619 C CA . LEU A 1 332 ? 3.838 -6.036 -9.280 1.00 93.50 332 LEU A CA 1
ATOM 2620 C C . LEU A 1 332 ? 2.496 -6.768 -9.353 1.00 93.50 332 LEU A C 1
ATOM 2622 O O . LEU A 1 332 ? 1.596 -6.445 -8.582 1.00 93.50 332 LEU A O 1
ATOM 2626 N N . ALA A 1 333 ? 2.361 -7.777 -10.216 1.00 91.31 333 ALA A N 1
ATOM 2627 C CA . ALA A 1 333 ? 1.143 -8.580 -10.309 1.00 91.31 333 ALA A CA 1
ATOM 2628 C C . ALA A 1 333 ? 0.841 -9.341 -9.004 1.00 91.31 333 ALA A C 1
ATOM 2630 O O . ALA A 1 333 ? -0.311 -9.389 -8.571 1.00 91.31 333 ALA A O 1
ATOM 2631 N N . GLU A 1 334 ? 1.867 -9.883 -8.339 1.00 90.00 334 GLU A N 1
ATOM 2632 C CA . GLU A 1 334 ? 1.737 -10.510 -7.017 1.00 90.00 334 GLU A CA 1
ATOM 2633 C C . GLU A 1 334 ? 1.290 -9.500 -5.942 1.00 90.00 334 GLU A C 1
ATOM 2635 O O . GLU A 1 334 ? 0.393 -9.787 -5.146 1.00 90.00 334 GLU A O 1
ATOM 2640 N N . LEU A 1 335 ? 1.893 -8.306 -5.928 1.00 91.06 335 LEU A N 1
ATOM 2641 C CA . LEU A 1 335 ? 1.630 -7.260 -4.933 1.00 91.06 335 LEU A CA 1
ATOM 2642 C C . LEU A 1 335 ? 0.312 -6.507 -5.163 1.00 91.06 335 LEU A C 1
ATOM 2644 O O . LEU A 1 335 ? -0.227 -5.925 -4.225 1.00 91.06 335 LEU A O 1
ATOM 2648 N N . ASN A 1 336 ? -0.239 -6.517 -6.378 1.00 88.19 336 ASN A N 1
ATOM 2649 C CA . ASN A 1 336 ? -1.501 -5.842 -6.703 1.00 88.19 336 ASN A CA 1
ATOM 2650 C C . ASN A 1 336 ? -2.750 -6.621 -6.236 1.00 88.19 336 ASN A C 1
ATOM 2652 O O . ASN A 1 336 ? -3.889 -6.249 -6.525 1.00 88.19 336 ASN A O 1
ATOM 2656 N N . GLN A 1 337 ? -2.557 -7.711 -5.493 1.00 82.50 337 GLN A N 1
ATOM 2657 C CA . GLN A 1 337 ? -3.638 -8.471 -4.881 1.00 82.50 337 GLN A CA 1
ATOM 2658 C C . GLN A 1 337 ? -4.166 -7.747 -3.639 1.00 82.50 337 GLN A C 1
ATOM 2660 O O . GLN A 1 337 ? -3.477 -7.600 -2.628 1.00 82.50 337 GLN A O 1
ATOM 2665 N N . LEU A 1 338 ? -5.432 -7.331 -3.674 1.00 76.19 338 LEU A N 1
ATOM 2666 C CA . LEU A 1 338 ? -6.074 -6.717 -2.517 1.00 76.19 338 LEU A CA 1
ATOM 2667 C C . LEU A 1 338 ? -6.458 -7.804 -1.498 1.00 76.19 338 LEU A C 1
ATOM 2669 O O . LEU A 1 338 ? -7.387 -8.581 -1.705 1.00 76.19 338 LEU A O 1
ATOM 2673 N N . ARG A 1 339 ? -5.736 -7.850 -0.374 1.00 73.44 339 ARG A N 1
ATOM 2674 C CA . ARG A 1 339 ? -5.984 -8.793 0.725 1.00 73.44 339 ARG A CA 1
ATOM 2675 C C . ARG A 1 339 ? -6.875 -8.147 1.786 1.00 73.44 339 ARG A C 1
ATOM 2677 O O . ARG A 1 339 ? -6.377 -7.474 2.687 1.00 73.44 339 ARG A O 1
ATOM 2684 N N . ILE A 1 340 ? -8.188 -8.354 1.673 1.00 78.62 340 ILE A N 1
ATOM 2685 C CA . ILE A 1 340 ? -9.163 -8.010 2.719 1.00 78.62 340 ILE A CA 1
ATOM 2686 C C . ILE A 1 340 ? -9.849 -9.299 3.174 1.00 78.62 340 ILE A C 1
ATOM 2688 O O . ILE A 1 340 ? -10.633 -9.894 2.439 1.00 78.62 340 ILE A O 1
ATOM 2692 N N . GLY A 1 341 ? -9.544 -9.731 4.393 1.00 72.62 341 GLY A N 1
ATOM 2693 C CA . GLY A 1 341 ? -10.277 -10.775 5.092 1.00 72.62 341 GLY A CA 1
ATOM 2694 C C . GLY A 1 341 ? -11.550 -10.187 5.687 1.00 72.62 341 GLY A C 1
ATOM 2695 O O . GLY A 1 341 ? -11.489 -9.472 6.685 1.00 72.62 341 GLY A O 1
ATOM 2696 N N . ILE A 1 342 ? -12.694 -10.461 5.060 1.00 65.62 342 ILE A N 1
ATOM 2697 C CA . ILE A 1 342 ? -14.024 -10.230 5.657 1.00 65.62 342 ILE A CA 1
ATOM 2698 C C . ILE A 1 342 ? -14.517 -11.518 6.339 1.00 65.62 342 ILE A C 1
ATOM 2700 O O . ILE A 1 342 ? -15.289 -11.467 7.290 1.00 65.62 342 ILE A O 1
ATOM 2704 N N . ASP A 1 343 ? -14.000 -12.672 5.912 1.00 56.50 343 ASP A N 1
ATOM 2705 C CA . ASP A 1 343 ? -14.310 -13.986 6.466 1.00 56.50 343 ASP A CA 1
ATOM 2706 C C . ASP A 1 343 ? -13.007 -14.698 6.853 1.00 56.50 343 ASP A C 1
ATOM 2708 O O . ASP A 1 343 ? -12.006 -14.600 6.139 1.00 56.50 343 ASP A O 1
ATOM 2712 N N . ALA A 1 344 ? -12.966 -15.361 8.014 1.00 49.00 344 ALA A N 1
ATOM 2713 C CA . ALA A 1 344 ? -11.742 -15.990 8.540 1.00 49.00 344 ALA A CA 1
ATOM 2714 C C . ALA A 1 344 ? -11.240 -17.112 7.617 1.00 49.00 344 ALA A C 1
ATOM 2716 O O . ALA A 1 344 ? -10.079 -17.511 7.689 1.00 49.00 344 ALA A O 1
ATOM 2717 N N . ASN A 1 345 ? -12.118 -17.574 6.723 1.00 49.75 345 ASN A N 1
ATOM 2718 C CA . ASN A 1 345 ? -11.897 -18.704 5.837 1.00 49.75 345 ASN A CA 1
ATOM 2719 C C . ASN A 1 345 ? -11.931 -18.343 4.339 1.00 49.75 345 ASN A C 1
ATOM 2721 O O . ASN A 1 345 ? -11.705 -19.229 3.516 1.00 49.75 345 ASN A O 1
ATOM 2725 N N . GLN A 1 346 ? -12.201 -17.088 3.954 1.00 50.91 346 GLN A N 1
ATOM 2726 C CA . GLN A 1 346 ? -12.427 -16.725 2.548 1.00 50.91 346 GLN A CA 1
ATOM 2727 C C . GLN A 1 346 ? -11.443 -15.645 2.078 1.00 50.91 346 GLN A C 1
ATOM 2729 O O . GLN A 1 346 ? -11.512 -14.483 2.476 1.00 50.91 346 GLN A O 1
ATOM 2734 N N . ARG A 1 347 ? -10.510 -16.037 1.201 1.00 52.25 347 ARG A N 1
ATOM 2735 C CA . ARG A 1 347 ? -9.680 -15.102 0.431 1.00 52.25 347 ARG A CA 1
ATOM 2736 C C . ARG A 1 347 ? -10.505 -14.627 -0.761 1.00 52.25 347 ARG A C 1
ATOM 2738 O O . ARG A 1 347 ? -10.834 -15.434 -1.626 1.00 52.25 347 ARG A O 1
ATOM 2745 N N . VAL A 1 348 ? -10.860 -13.347 -0.803 1.00 56.44 348 VAL A N 1
ATOM 2746 C CA . VAL A 1 348 ? -11.514 -12.767 -1.982 1.00 56.44 348 VAL A CA 1
ATOM 2747 C C . VAL A 1 348 ? -10.428 -12.462 -3.008 1.00 56.44 348 VAL A C 1
ATOM 2749 O O . VAL A 1 348 ? -9.640 -11.540 -2.818 1.00 56.44 348 VAL A O 1
ATOM 2752 N N . ASP A 1 349 ? -10.364 -13.256 -4.076 1.00 53.31 349 ASP A N 1
ATOM 2753 C CA . ASP A 1 349 ? -9.525 -12.945 -5.230 1.00 53.31 349 ASP A CA 1
ATOM 2754 C C . ASP A 1 349 ? -10.271 -11.968 -6.143 1.00 53.31 349 ASP A C 1
ATOM 2756 O O . ASP A 1 349 ? -11.207 -12.322 -6.861 1.00 53.31 349 ASP A O 1
ATOM 2760 N N . ILE A 1 350 ? -9.890 -10.699 -6.054 1.00 57.19 350 ILE A N 1
ATOM 2761 C CA . ILE A 1 350 ? -10.541 -9.597 -6.768 1.00 57.19 350 ILE A CA 1
ATOM 2762 C C . ILE A 1 350 ? -9.892 -9.324 -8.125 1.00 57.19 350 ILE A C 1
ATOM 2764 O O . ILE A 1 350 ? -10.386 -8.464 -8.856 1.00 57.19 350 ILE A O 1
ATOM 2768 N N . SER A 1 351 ? -8.855 -10.085 -8.500 1.00 52.38 351 SER A N 1
ATOM 2769 C CA . SER A 1 351 ? -8.253 -10.022 -9.840 1.00 52.38 351 SER A CA 1
ATOM 2770 C C . SER A 1 351 ? -9.287 -10.276 -10.947 1.00 52.38 351 SER A C 1
ATOM 2772 O O . SER A 1 351 ? -9.228 -9.650 -11.999 1.00 52.38 351 SER A O 1
ATOM 2774 N N . ASN A 1 352 ? -10.313 -11.089 -10.667 1.00 49.78 352 ASN A N 1
ATOM 2775 C CA . ASN A 1 352 ? -11.426 -11.348 -11.586 1.00 49.78 352 ASN A CA 1
ATOM 2776 C C . ASN A 1 352 ? -12.519 -10.262 -11.596 1.00 49.78 352 ASN A C 1
ATOM 2778 O O . ASN A 1 352 ? -13.305 -10.198 -12.538 1.00 49.78 352 ASN A O 1
ATOM 2782 N N . VAL A 1 353 ? -12.614 -9.425 -10.558 1.00 52.53 353 VAL A N 1
ATOM 2783 C CA . VAL A 1 353 ? -13.685 -8.412 -10.430 1.00 52.53 353 VAL A CA 1
ATOM 2784 C C . VAL A 1 353 ? -13.218 -7.052 -10.942 1.00 52.53 353 VAL A C 1
ATOM 2786 O O . VAL A 1 353 ? -13.992 -6.315 -11.546 1.00 52.53 353 VAL A O 1
ATOM 2789 N N . LEU A 1 354 ? -11.940 -6.727 -10.746 1.00 46.59 354 LEU A N 1
ATOM 2790 C CA . LEU A 1 354 ? -11.295 -5.547 -11.314 1.00 46.59 354 LEU A CA 1
ATOM 2791 C C . LEU A 1 354 ? -10.595 -5.934 -12.615 1.00 46.59 354 LEU A C 1
ATOM 2793 O O . LEU A 1 354 ? -9.378 -5.811 -12.720 1.00 46.59 354 LEU A O 1
ATOM 2797 N N . ASN A 1 355 ? -11.368 -6.392 -13.602 1.00 40.16 355 ASN A N 1
ATOM 2798 C CA . ASN A 1 355 ? -10.900 -6.577 -14.974 1.00 40.16 355 ASN A CA 1
ATOM 2799 C C . ASN A 1 355 ? -10.593 -5.192 -15.582 1.00 40.16 355 ASN A C 1
ATOM 2801 O O . ASN A 1 355 ? -11.349 -4.657 -16.390 1.00 40.16 355 ASN A O 1
ATOM 2805 N N . ILE A 1 356 ? -9.532 -4.553 -15.089 1.00 44.53 356 ILE A N 1
ATOM 2806 C CA . ILE A 1 356 ? -8.938 -3.360 -15.668 1.00 44.53 356 ILE A CA 1
ATOM 2807 C C . ILE A 1 356 ? -8.178 -3.898 -16.875 1.00 44.53 356 ILE A C 1
ATOM 2809 O O . ILE A 1 356 ? -7.210 -4.634 -16.675 1.00 44.53 356 ILE A O 1
ATOM 2813 N N . PRO A 1 357 ? -8.621 -3.614 -18.110 1.00 34.91 357 PRO A N 1
ATOM 2814 C CA . PRO A 1 357 ? -7.923 -4.098 -19.285 1.00 34.91 357 PRO A CA 1
ATOM 2815 C C . PRO A 1 357 ? -6.489 -3.573 -19.230 1.00 34.91 357 PRO A C 1
ATOM 2817 O O . PRO A 1 357 ? -6.256 -2.366 -19.302 1.00 34.91 357 PRO A O 1
ATOM 2820 N N . THR A 1 358 ? -5.535 -4.487 -19.068 1.00 40.31 358 THR A N 1
ATOM 2821 C CA . THR A 1 358 ? -4.127 -4.235 -19.357 1.00 40.31 358 THR A CA 1
ATOM 2822 C C . THR A 1 358 ? -4.058 -3.823 -20.821 1.00 40.31 358 THR A C 1
ATOM 2824 O O . THR A 1 358 ? -4.364 -4.634 -21.698 1.00 40.31 358 THR A O 1
ATOM 2827 N N . ARG A 1 359 ? -3.774 -2.543 -21.066 1.00 34.78 359 ARG A N 1
ATOM 2828 C CA . ARG A 1 359 ? -3.483 -2.020 -22.400 1.00 34.78 359 ARG A CA 1
ATOM 2829 C C . ARG A 1 359 ? -2.018 -2.205 -22.726 1.00 34.78 359 ARG A C 1
ATOM 2831 O O . ARG A 1 359 ? -1.201 -1.968 -21.808 1.00 34.78 359 ARG A O 1
#

Sequence (359 aa):
MQQLNLSLFPTSQPEVAPQPSPGKRPSWWLGMGIVLGSLVGYWVTYHVTQKSTEQWFAVLLEESQEVQPQRQSSFALPQAAYAEQPETPTQRGTNLDIDTIEEAILDKKTYFDTQSEEYRERLLALETNQAEILRVAKTLEATLAGPAAVDEAAPDLAEVVKQLSAQMAQNTELRSVNETALSLRQRSYEQIRLLEQIEVSKRGAAKHAQLALHFHSQGKASVIVSLVLGIAAGSLGVLISREGWDKSDNRFIYSFALLSTMALFFNQLPRVLQSEINFQNNRDIYLGYLTLRNNIHTFVATEKGVGVDPEAPDRFDDLQTNRFIHSVDAKLAELNQLRIGIDANQRVDISNVLNIPTR

Secondary structure (DSSP, 8-state):
-----PPPPP------PPPPP---PPPHHHHHHHHHHHHHHHHHHHHHHHHHHHHHHHHHHHTTT---------------S-PPPPPPP--------HHHHHHHHHHHHHHHHHHHHHHHHHHHHHHHHHHHHHHHHHHHHHHHTSTTTTTS-HHHHHHHHHHHHHHHHHHHHHHHHHHHHHHHHHHHHHHHHHHHHHHHHHHHHHHHHHHHHHHHHHHHHHHHHHHHHHHHHHHHHHHHHHH-TTTS-HHHHHHHHHHHHHHHHHHHHHHHTTHHHHHHHHHHHHHHHHHHHHHHHHHHHHSEEES-STT-TT-EEE--HHHHHHHHHHHHHHHT-----SBTTB---GGGT------

Foldseek 3Di:
DDDDDDDDDDDDDPDDDPDPDPADPQPPVVVVCVVVVLVVLLVVLLVVLLVVVVVVVVVVVVVVVPPPPPPPDDDDDPPPPDDDDDDDDDDDDDDCDPVNLVVVLVVLVVVLVVLVVVLVVLVVVLVVLVVVLVVLVVVLVVLVPDPPNDPPPPPVNVVSVVVNVVSVVVNVVSVVVNVVSVVVSVVSVLVSLLSVLLVLLVVLLVVLVSQLSSLVSLLVSLLVSLVVLVVVLVVLVVVCVVCDVVRDDVNSVVSSVSSNVSSVVSNCVCVLQVSVVSNVLSVVLSVLSVVLSVQSVCCVVPVWGACPDVVHRHDTDNDDSVVSSVVSVVSSVVSNFNAGPNDPPDGDRCCVVPPPPPD

pLDDT: mean 73.45, std 17.51, range [34.31, 97.06]